Protein AF-A0A815K1Y7-F1 (afdb_monomer_lite)

Organism: NCBI:txid392030

Foldseek 3Di:
DDDDDDDPPDDDDDPPQDCLLPDAAEDEDLLLAQPDDAPAAFFQCPDPRQVAWDKYFYDDNQATAFACDFHEACGSNARWEWHWPDDADPDASDKDKTKIATDHDNRSRPDIDIKIWHHNPLGIIIRHHGDPDRRYDRHHYYPDPPPDDDDDDDDDDDDDDDDDADPLLPPFAEDEDLLLELPAFEAQAFQQVVFVVWWTKYAYDDNQAGAQACDQSAAGGSHFGWEWHWVDDADLDARDKDKGWTATHHDPDSRPDIDIWIWHHNPVGIIIGDHRDPDRRYYRHHYHPDPPSPPPPPPDPVVVVVVVVVVVVD

pLDDT: mean 81.35, std 20.97, range [27.36, 98.44]

Radius of gyration: 23.56 Å; chains: 1; bounding box: 56×56×77 Å

InterPro domains:
  IPR057774 UMOD/GP2/OIT3-like, D8C domain [PF23283] (57-140)
  IPR057774 UMOD/GP2/OIT3-like, D8C domain [PF23283] (202-286)

Secondary structure (DSSP, 8-state):
-----------PPP----GGGTS-EEE--GGGBTTPPP-S---STT-TTTTS-EEEEE-GGG-SB--SSPPPTT-TTSSEEEEE-SPPP-STT-EEEEEEEEEETTEEEEEEEEEEEEE-SSSEEEEE---SSTTEEE-BB-------------------------GGGTS-EEE--GGGBTTSBP-S--STGGGTT--EEEEE-STT-SB--SS---SSBTTSSEEEEE-SPPP-STT-EEEEEEEEEETTEEEEEEEEEEEEE-SSSEEEEE---SSTTEEE-BB-SPP-------SSHHHHHHHHHHHH--

Sequence (314 aa):
MPYDFLYLATTTTPEIYSSQCYNYKTVDEPSRHVNASYIGKQCDKTNSILSTPGWVRFVGSGGTQLPTYALNSNQCSTDAPGWYSGTMPNTPGLTQNGTVCFSWEGNSCKWSNSIQVTNCESYYVYHLSPPATCSLRYCTDTPIVATTTTTTTTTTETTTTTAIFSSQCYNYTTIDEESRNTNKPGGFECDEATFASGSRWVRFTGVGGTEIPTKAVGSNRCGTKATGWYSGAMPTVVDTTSSGSVCFDWESNSCRWKNDINVTNCDSYYVYQLRPSPGCSMRYCTTNAPTAKVSKGFTSISDYIKNLFEKLIS

Structure (mmCIF, N/CA/C/O backbone):
data_AF-A0A815K1Y7-F1
#
_entry.id   AF-A0A815K1Y7-F1
#
loop_
_atom_site.group_PDB
_atom_site.id
_atom_site.type_symbol
_atom_site.label_atom_id
_atom_site.label_alt_id
_atom_site.label_comp_id
_atom_site.label_asym_id
_atom_site.label_entity_id
_atom_site.label_seq_id
_atom_site.pdbx_PDB_ins_code
_atom_site.Cartn_x
_atom_site.Cartn_y
_atom_site.Cartn_z
_atom_site.occupancy
_atom_site.B_iso_or_equiv
_atom_site.auth_seq_id
_atom_site.auth_comp_id
_atom_site.auth_asym_id
_atom_site.auth_atom_id
_atom_site.pdbx_PDB_model_num
ATOM 1 N N . MET A 1 1 ? -29.278 -23.940 -45.802 1.00 42.06 1 MET A N 1
ATOM 2 C CA . MET A 1 1 ? -28.939 -22.523 -45.566 1.00 42.06 1 MET A CA 1
ATOM 3 C C . MET A 1 1 ? -29.044 -22.297 -44.067 1.00 42.06 1 MET A C 1
ATOM 5 O O . MET A 1 1 ? -30.136 -22.500 -43.550 1.00 42.06 1 MET A O 1
ATOM 9 N N . PRO A 1 2 ? -27.935 -22.063 -43.350 1.00 42.81 2 PRO A N 1
ATOM 10 C CA . PRO A 1 2 ? -27.979 -21.863 -41.908 1.00 42.81 2 PRO A CA 1
ATOM 11 C C . PRO A 1 2 ? -28.467 -20.446 -41.586 1.00 42.81 2 PRO A C 1
ATOM 13 O O . PRO A 1 2 ? -28.136 -19.493 -42.287 1.00 42.81 2 PRO A O 1
ATOM 16 N N . TYR A 1 3 ? -29.287 -20.344 -40.545 1.00 40.88 3 TYR A N 1
ATOM 17 C CA . TYR A 1 3 ? -29.769 -19.090 -39.985 1.00 40.88 3 TYR A CA 1
ATOM 18 C C . TYR A 1 3 ? -28.672 -18.483 -39.104 1.00 40.88 3 TYR A C 1
ATOM 20 O O . TYR A 1 3 ? -28.284 -19.085 -38.103 1.00 40.88 3 TYR A O 1
ATOM 28 N N . ASP A 1 4 ? -28.184 -17.304 -39.487 1.00 36.91 4 ASP A N 1
ATOM 29 C CA . ASP A 1 4 ? -27.326 -16.449 -38.667 1.00 36.91 4 ASP A CA 1
ATOM 30 C C . ASP A 1 4 ? -28.147 -15.876 -37.503 1.00 36.91 4 ASP A C 1
ATOM 32 O O . ASP A 1 4 ? -29.012 -15.018 -37.693 1.00 36.91 4 ASP A O 1
ATOM 36 N N . PHE A 1 5 ? -27.877 -16.344 -36.285 1.00 42.53 5 PHE A N 1
ATOM 37 C CA . PHE A 1 5 ? -28.283 -15.655 -35.064 1.00 42.53 5 PHE A CA 1
ATOM 38 C C . PHE A 1 5 ? -27.127 -14.758 -34.616 1.00 42.53 5 PHE A C 1
ATOM 40 O O . PHE A 1 5 ? -26.176 -15.202 -33.976 1.00 42.53 5 PHE A O 1
ATOM 47 N N . LEU A 1 6 ? -27.228 -13.475 -34.965 1.00 36.09 6 LEU A N 1
ATOM 48 C CA . LEU A 1 6 ? -26.413 -12.399 -34.405 1.00 36.09 6 LEU A CA 1
ATOM 49 C C . LEU A 1 6 ? -26.641 -12.327 -32.887 1.00 36.09 6 LEU A C 1
ATOM 51 O O . LEU A 1 6 ? -27.648 -11.795 -32.420 1.00 36.09 6 LEU A O 1
ATOM 55 N N . TYR A 1 7 ? -25.697 -12.858 -32.112 1.00 38.72 7 TYR A N 1
ATOM 56 C CA . TYR A 1 7 ? -25.610 -12.611 -30.675 1.00 38.72 7 TYR A CA 1
ATOM 57 C C . TYR A 1 7 ? -24.999 -11.218 -30.473 1.00 38.72 7 TYR A C 1
ATOM 59 O O . TYR A 1 7 ? -23.806 -11.007 -30.689 1.00 38.72 7 TYR A O 1
ATOM 67 N N . LEU A 1 8 ? -25.822 -10.244 -30.083 1.00 37.22 8 LEU A N 1
ATOM 68 C CA . LEU A 1 8 ? -25.342 -8.951 -29.599 1.00 37.22 8 LEU A CA 1
ATOM 69 C C . LEU A 1 8 ? -24.673 -9.173 -28.237 1.00 37.22 8 LEU A C 1
ATOM 71 O O . LEU A 1 8 ? -25.342 -9.302 -27.215 1.00 37.22 8 LEU A O 1
ATOM 75 N N . ALA A 1 9 ? -23.342 -9.248 -28.230 1.00 36.97 9 ALA A N 1
ATOM 76 C CA . ALA A 1 9 ? -22.552 -9.218 -27.009 1.00 36.97 9 ALA A CA 1
ATOM 77 C C . ALA A 1 9 ? -22.623 -7.806 -26.411 1.00 36.97 9 ALA A C 1
ATOM 79 O O . ALA A 1 9 ? -22.021 -6.864 -26.925 1.00 36.97 9 ALA A O 1
ATOM 80 N N . THR A 1 10 ? -23.376 -7.649 -25.325 1.00 38.66 10 THR A N 1
ATOM 81 C CA . THR A 1 10 ? -23.321 -6.448 -24.492 1.00 38.66 10 THR A CA 1
ATOM 82 C C . THR A 1 10 ? -21.957 -6.399 -23.810 1.00 38.66 10 THR A C 1
ATOM 84 O O . THR A 1 10 ? -21.678 -7.178 -22.901 1.00 38.66 10 THR A O 1
ATOM 87 N N . THR A 1 11 ? -21.091 -5.500 -24.268 1.00 33.56 11 THR A N 1
ATOM 88 C CA . THR A 1 11 ? -19.802 -5.200 -23.642 1.00 33.56 11 THR A CA 1
ATOM 89 C C . THR A 1 11 ? -20.036 -4.529 -22.289 1.00 33.56 11 THR A C 1
ATOM 91 O O . THR A 1 11 ? -20.304 -3.329 -22.230 1.00 33.56 11 THR A O 1
ATOM 94 N N . THR A 1 12 ? -19.950 -5.286 -21.197 1.00 39.41 12 THR A N 1
ATOM 95 C CA . THR A 1 12 ? -19.855 -4.723 -19.846 1.00 39.41 12 THR A CA 1
ATOM 96 C C . THR A 1 12 ? -18.471 -4.104 -19.669 1.00 39.41 12 THR A C 1
ATOM 98 O O . THR A 1 12 ? -17.448 -4.778 -19.779 1.00 39.41 12 THR A O 1
ATOM 101 N N . THR A 1 13 ? -18.456 -2.792 -19.458 1.00 35.12 13 THR A N 1
ATOM 102 C CA . THR A 1 13 ? -17.284 -1.967 -19.142 1.00 35.12 13 THR A CA 1
ATOM 103 C C . THR A 1 13 ? -16.559 -2.470 -17.883 1.00 35.12 13 THR A C 1
ATOM 105 O O . THR A 1 13 ? -17.237 -2.970 -16.987 1.00 35.12 13 THR A O 1
ATOM 108 N N . PRO A 1 14 ? -15.225 -2.306 -17.755 1.00 41.12 14 PRO A N 1
ATOM 109 C CA . PRO A 1 14 ? -14.521 -2.595 -16.506 1.00 41.12 14 PRO A CA 1
ATOM 110 C C . PRO A 1 14 ? -15.090 -1.695 -15.407 1.00 41.12 14 PRO A C 1
ATOM 112 O O . PRO A 1 14 ? -15.168 -0.481 -15.606 1.00 41.12 14 PRO A O 1
ATOM 115 N N . GLU A 1 15 ? -15.515 -2.264 -14.279 1.00 46.44 15 GLU A N 1
ATOM 116 C CA . GLU A 1 15 ? -15.984 -1.475 -13.140 1.00 46.44 15 GLU A CA 1
ATOM 117 C C . GLU A 1 15 ? -14.837 -0.587 -12.645 1.00 46.44 15 GLU A C 1
ATOM 119 O O . GLU A 1 15 ? -13.855 -1.043 -12.062 1.00 46.44 15 GLU A O 1
ATOM 124 N N . ILE A 1 16 ? -14.937 0.709 -12.934 1.00 53.03 16 ILE A N 1
ATOM 125 C CA . ILE A 1 16 ? -14.074 1.728 -12.350 1.00 53.03 16 ILE A CA 1
ATOM 126 C C . ILE A 1 16 ? -14.436 1.770 -10.865 1.00 53.03 16 ILE A C 1
ATOM 128 O O . ILE A 1 16 ? -15.516 2.244 -10.511 1.00 53.03 16 ILE A O 1
ATOM 132 N N . TYR A 1 17 ? -13.561 1.253 -9.995 1.00 61.03 17 TYR A N 1
ATOM 133 C CA . TYR A 1 17 ? -13.747 1.393 -8.554 1.00 61.03 17 TYR A CA 1
ATOM 134 C C . TYR A 1 17 ? -13.930 2.870 -8.189 1.00 61.03 17 TYR A C 1
ATOM 136 O O . TYR A 1 17 ? -13.373 3.772 -8.819 1.00 61.03 17 TYR A O 1
ATOM 144 N N . SER A 1 18 ? -14.720 3.115 -7.147 1.00 70.56 18 SER A N 1
ATOM 145 C CA . SER A 1 18 ? -15.029 4.459 -6.662 1.00 70.56 18 SER A CA 1
ATOM 146 C C . SER A 1 18 ? -13.761 5.323 -6.486 1.00 70.56 18 SER A C 1
ATOM 148 O O . SER A 1 18 ? -12.725 4.836 -6.025 1.00 70.56 18 SER A O 1
ATOM 150 N N . SER A 1 19 ? -13.818 6.610 -6.852 1.00 79.19 19 SER A N 1
ATOM 151 C CA . SER A 1 19 ? -12.634 7.492 -6.917 1.00 79.19 19 SER A CA 1
ATOM 152 C C . SER A 1 19 ? -11.836 7.590 -5.611 1.00 79.19 19 SER A C 1
ATOM 154 O O . SER A 1 19 ? -10.640 7.885 -5.637 1.00 79.19 19 SER A O 1
ATOM 156 N N . GLN A 1 20 ? -12.475 7.324 -4.471 1.00 83.44 20 GLN A N 1
ATOM 157 C CA . GLN A 1 20 ? -11.855 7.305 -3.150 1.00 83.44 20 GLN A CA 1
ATOM 158 C C . GLN A 1 20 ? -10.880 6.146 -2.934 1.00 83.44 20 GLN A C 1
ATOM 160 O O . GLN A 1 20 ? -10.055 6.233 -2.034 1.00 83.44 20 GLN A O 1
ATOM 165 N N . CYS A 1 21 ? -10.918 5.100 -3.764 1.00 84.12 21 CYS A N 1
ATOM 166 C CA . CYS A 1 21 ? -9.900 4.047 -3.771 1.0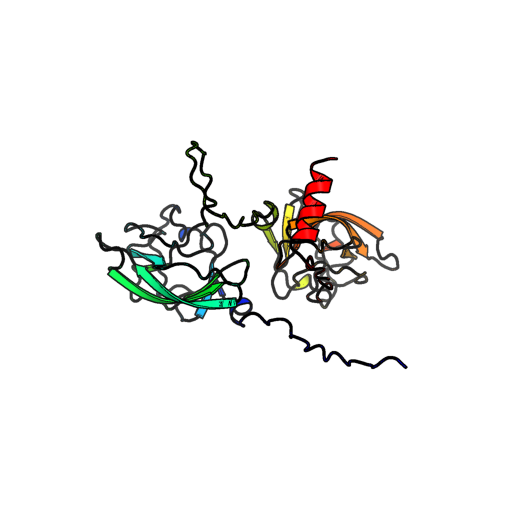0 84.12 21 CYS A CA 1
ATOM 167 C C . CYS A 1 21 ? -8.594 4.487 -4.447 1.00 84.12 21 CYS A C 1
ATOM 169 O O . CYS A 1 21 ? -7.612 3.757 -4.435 1.00 84.12 21 CYS A O 1
ATOM 171 N N . TYR A 1 22 ? -8.552 5.687 -5.025 1.00 82.62 22 TYR A N 1
ATOM 172 C CA . TYR A 1 22 ? -7.349 6.237 -5.655 1.00 82.62 22 TYR A CA 1
ATOM 173 C C . TYR A 1 22 ? -6.971 7.608 -5.089 1.00 82.62 22 TYR A C 1
ATOM 175 O O . TYR A 1 22 ? -5.802 7.978 -5.099 1.00 82.62 22 TYR A O 1
ATOM 183 N N . ASN A 1 23 ? -7.951 8.347 -4.562 1.00 83.88 23 ASN A N 1
ATOM 184 C CA . ASN A 1 23 ? -7.776 9.686 -4.015 1.00 83.88 23 ASN A CA 1
ATOM 185 C C . ASN A 1 23 ? -8.060 9.683 -2.508 1.00 83.88 23 ASN A C 1
ATOM 187 O O . ASN A 1 23 ? -9.171 9.986 -2.070 1.00 83.88 23 ASN A O 1
ATOM 191 N N . TYR A 1 24 ? -7.046 9.336 -1.717 1.00 92.56 24 TYR A N 1
ATOM 192 C CA . TYR A 1 24 ? -7.099 9.325 -0.255 1.00 92.56 24 TYR A CA 1
ATOM 193 C C . TYR A 1 24 ? -5.788 9.850 0.347 1.00 92.56 24 TYR A C 1
ATOM 195 O O . TYR A 1 24 ? -4.745 9.847 -0.307 1.00 92.56 24 TYR A O 1
ATOM 203 N N . LYS A 1 25 ? -5.822 10.280 1.613 1.00 92.69 25 LYS A N 1
ATOM 204 C CA . LYS A 1 25 ? -4.615 10.593 2.399 1.00 92.69 25 LYS A CA 1
ATOM 205 C C . LYS A 1 25 ? -4.172 9.369 3.204 1.00 92.69 25 LYS A C 1
ATOM 207 O O . LYS A 1 25 ? -5.004 8.599 3.677 1.00 92.69 25 LYS A O 1
ATOM 212 N N . THR A 1 26 ? -2.875 9.195 3.403 1.00 93.69 26 THR A N 1
ATOM 213 C CA . THR A 1 26 ? -2.330 8.057 4.160 1.00 93.69 26 THR A CA 1
ATOM 214 C C . THR A 1 26 ? -2.058 8.447 5.607 1.00 93.69 26 THR A C 1
ATOM 216 O O . THR A 1 26 ? -1.424 9.468 5.845 1.00 93.69 26 THR A O 1
ATOM 219 N N . VAL A 1 27 ? -2.494 7.628 6.565 1.00 94.12 27 VAL A N 1
ATOM 220 C CA . VAL A 1 27 ? -2.191 7.783 7.995 1.00 94.12 27 VAL A CA 1
ATOM 221 C C . VAL A 1 27 ? -1.311 6.613 8.438 1.00 94.12 27 VAL A C 1
ATOM 223 O O . VAL A 1 27 ? -1.784 5.481 8.514 1.00 94.12 27 VAL A O 1
ATOM 226 N N . ASP A 1 28 ? -0.042 6.898 8.728 1.00 93.00 28 ASP A N 1
ATOM 227 C CA . ASP A 1 28 ? 0.955 5.935 9.218 1.00 93.00 28 ASP A CA 1
ATOM 228 C C . ASP A 1 28 ? 1.484 6.400 10.578 1.00 93.00 28 ASP A C 1
ATOM 230 O O . ASP A 1 28 ? 2.487 7.106 10.689 1.00 93.00 28 ASP A O 1
ATOM 234 N N . GLU A 1 29 ? 0.731 6.093 11.631 1.00 91.12 29 GLU A N 1
ATOM 235 C CA . GLU A 1 29 ? 1.067 6.502 12.992 1.00 91.12 29 GLU A CA 1
ATOM 236 C C . GLU A 1 29 ? 1.067 5.280 13.920 1.00 91.12 29 GLU A C 1
ATOM 238 O O . GLU A 1 29 ? -0.003 4.846 14.357 1.00 91.12 29 GLU A O 1
ATOM 243 N N . PRO A 1 30 ? 2.249 4.749 14.290 1.00 87.69 30 PRO A N 1
ATOM 244 C CA . PRO A 1 30 ? 2.374 3.525 15.087 1.00 87.69 30 PRO A CA 1
ATOM 245 C C . PRO A 1 30 ? 1.594 3.544 16.406 1.00 87.69 30 PRO A C 1
ATOM 247 O O . PRO A 1 30 ? 1.061 2.531 16.848 1.00 87.69 30 PRO A O 1
ATOM 250 N N . SER A 1 31 ? 1.470 4.717 17.031 1.00 91.94 31 SER A N 1
ATOM 251 C CA . SER A 1 31 ? 0.789 4.878 18.318 1.00 91.94 31 SER A CA 1
ATOM 252 C C . SER A 1 31 ? -0.733 4.725 18.263 1.00 91.94 31 SER A C 1
ATOM 254 O O . SER A 1 31 ? -1.369 4.788 19.316 1.00 91.94 31 SER A O 1
ATOM 256 N N . ARG A 1 32 ? -1.328 4.575 17.069 1.00 95.00 32 ARG A N 1
ATOM 257 C CA . ARG A 1 32 ? -2.767 4.316 16.886 1.00 95.00 32 ARG A CA 1
ATOM 258 C C . ARG A 1 32 ? -3.152 2.862 17.121 1.00 95.00 32 ARG A C 1
ATOM 260 O O . ARG A 1 32 ? -4.336 2.600 17.316 1.00 95.00 32 ARG A O 1
ATOM 267 N N . HIS A 1 33 ? -2.179 1.951 17.107 1.00 95.06 33 HIS A N 1
ATOM 268 C CA . HIS A 1 33 ? -2.452 0.533 17.279 1.00 95.06 33 HIS A CA 1
ATOM 269 C C . HIS A 1 33 ? -3.068 0.268 18.658 1.00 95.06 33 HIS A C 1
ATOM 271 O O . HIS A 1 33 ? -2.589 0.800 19.664 1.00 95.06 33 HIS A O 1
ATOM 277 N N . VAL A 1 34 ? -4.084 -0.593 18.736 1.00 93.81 34 VAL A N 1
ATOM 278 C CA . VAL A 1 34 ? -4.745 -0.977 20.005 1.00 93.81 34 VAL A CA 1
ATOM 279 C C . VAL A 1 34 ? -3.776 -1.540 21.054 1.00 93.81 34 VAL A C 1
ATOM 281 O O . VAL A 1 34 ? -3.987 -1.359 22.252 1.00 93.81 34 VAL A O 1
ATOM 284 N N . ASN A 1 35 ? -2.690 -2.160 20.585 1.00 88.75 35 ASN A N 1
ATOM 285 C CA . ASN A 1 35 ? -1.599 -2.716 21.397 1.00 88.75 35 ASN A CA 1
ATOM 286 C C . ASN A 1 35 ? -0.327 -1.843 21.416 1.00 88.75 35 ASN A C 1
ATOM 288 O O . ASN A 1 35 ? 0.721 -2.306 21.864 1.00 88.75 35 ASN A O 1
ATOM 292 N N . ALA A 1 36 ? -0.371 -0.611 20.900 1.00 87.06 36 ALA A N 1
ATOM 293 C CA . ALA A 1 36 ? 0.786 0.279 20.950 1.00 87.06 36 ALA A CA 1
ATOM 294 C C . ALA A 1 36 ? 1.101 0.703 22.389 1.00 87.06 36 ALA A C 1
ATOM 296 O O . ALA A 1 36 ? 0.206 0.979 23.191 1.00 87.06 36 ALA A O 1
ATOM 297 N N . SER A 1 37 ? 2.393 0.838 22.692 1.00 86.69 37 SER A N 1
ATOM 298 C CA . SER A 1 37 ? 2.834 1.476 23.930 1.00 86.69 37 SER A CA 1
ATOM 299 C C . SER A 1 37 ? 2.364 2.931 23.985 1.00 86.69 37 SER A C 1
ATOM 301 O O . SER A 1 37 ? 2.331 3.632 22.972 1.00 86.69 37 SER A O 1
ATOM 303 N N . TYR A 1 38 ? 2.018 3.396 25.184 1.00 89.62 38 TYR A N 1
ATOM 304 C CA . TYR A 1 38 ? 1.645 4.787 25.406 1.00 89.62 38 TYR A CA 1
ATOM 305 C C . TYR A 1 38 ? 2.856 5.702 25.205 1.00 89.62 38 TYR A C 1
ATOM 307 O O . TYR A 1 38 ? 3.868 5.553 25.887 1.00 89.62 38 TYR A O 1
ATOM 315 N N . ILE A 1 39 ? 2.736 6.670 24.296 1.00 90.25 39 ILE A N 1
ATOM 316 C CA . ILE A 1 39 ? 3.812 7.628 23.980 1.00 90.25 39 ILE A CA 1
ATOM 317 C C . ILE A 1 39 ? 3.469 9.069 24.382 1.00 90.25 39 ILE A C 1
ATOM 319 O O . ILE A 1 39 ? 4.067 10.022 23.888 1.00 90.25 39 ILE A O 1
ATOM 323 N N . GLY A 1 40 ? 2.477 9.244 25.255 1.00 90.31 40 GLY A N 1
ATOM 324 C CA . GLY A 1 40 ? 1.881 10.547 25.541 1.00 90.31 40 GLY A CA 1
ATOM 325 C C . GLY A 1 40 ? 0.612 10.793 24.729 1.00 90.31 40 GLY A C 1
ATOM 326 O O . GLY A 1 40 ? 0.439 10.251 23.638 1.00 90.31 40 GLY A O 1
ATOM 327 N N . LYS A 1 41 ? -0.283 11.619 25.278 1.00 92.38 41 LYS A N 1
ATOM 328 C CA . LYS A 1 41 ? -1.613 11.883 24.723 1.00 92.38 41 LYS A CA 1
ATOM 329 C C . LYS A 1 41 ? -1.537 12.476 23.312 1.00 92.38 41 LYS A C 1
ATOM 331 O O . LYS A 1 41 ? -1.026 13.574 23.112 1.00 92.38 41 LYS A O 1
ATOM 336 N N . GLN A 1 42 ? -2.105 11.748 22.360 1.00 94.38 42 GLN A N 1
ATOM 337 C CA . GLN A 1 42 ? -2.299 12.112 20.963 1.00 94.38 42 GLN A CA 1
ATOM 338 C C . GLN A 1 42 ? -3.772 12.429 20.700 1.00 94.38 42 GLN A C 1
ATOM 340 O O . GLN A 1 42 ? -4.668 11.949 21.405 1.00 94.38 42 GLN A O 1
ATOM 345 N N . CYS A 1 43 ? -4.034 13.222 19.660 1.00 89.88 43 CYS A N 1
ATOM 346 C CA . CYS A 1 43 ? -5.395 13.598 19.300 1.00 89.88 43 CYS A CA 1
ATOM 347 C C . CYS A 1 43 ? -5.592 13.792 17.797 1.00 89.88 43 CYS A C 1
ATOM 349 O O . CYS A 1 43 ? -4.682 14.243 17.101 1.00 89.88 43 CYS A O 1
ATOM 351 N N . ASP A 1 44 ? -6.811 13.517 17.326 1.00 95.81 44 ASP A N 1
ATOM 352 C CA . ASP A 1 44 ? -7.154 13.656 15.903 1.00 95.81 44 ASP A CA 1
ATOM 353 C C . ASP A 1 44 ? -7.795 14.988 15.542 1.00 95.81 44 ASP A C 1
ATOM 355 O O . ASP A 1 44 ? -7.768 15.389 14.382 1.00 95.81 44 ASP A O 1
ATOM 359 N N . LYS A 1 45 ? -8.302 15.725 16.534 1.00 92.62 45 LYS A N 1
ATOM 360 C CA . LYS A 1 45 ? -8.906 17.043 16.313 1.00 92.62 45 LYS A CA 1
ATOM 361 C C . LYS A 1 45 ? -7.920 18.049 15.708 1.00 92.62 45 LYS A C 1
ATOM 363 O O . LYS A 1 45 ? -8.318 18.858 14.877 1.00 92.62 45 LYS A O 1
ATOM 368 N N . THR A 1 46 ? -6.648 18.001 16.109 1.00 90.00 46 THR A N 1
ATOM 369 C CA . THR A 1 46 ? -5.583 18.885 15.593 1.00 90.00 46 THR A CA 1
ATOM 370 C C . THR A 1 46 ? -4.536 18.131 14.774 1.00 90.00 46 THR A C 1
ATOM 372 O O . THR A 1 46 ? -3.449 18.651 14.535 1.00 90.00 46 THR A O 1
ATOM 375 N N . ASN A 1 47 ? -4.827 16.895 14.366 1.00 93.88 47 ASN A N 1
ATOM 376 C CA . ASN A 1 47 ? -3.916 16.094 13.557 1.00 93.88 47 ASN A CA 1
ATOM 377 C C . ASN A 1 47 ? -3.791 16.678 12.140 1.00 93.88 47 ASN A C 1
ATOM 379 O O . ASN A 1 47 ? -4.780 17.121 11.558 1.00 93.88 47 ASN A O 1
ATOM 383 N N . SER A 1 48 ? -2.593 16.656 11.556 1.00 88.31 48 SER A N 1
ATOM 384 C CA . SER A 1 48 ? -2.322 17.263 10.243 1.00 88.31 48 SER A CA 1
ATOM 385 C C . SER A 1 48 ? -3.130 16.650 9.090 1.00 88.31 48 SER A C 1
ATOM 387 O O . SER A 1 48 ? -3.351 17.314 8.079 1.00 88.31 48 SER A O 1
ATOM 389 N N . ILE A 1 49 ? -3.601 15.410 9.241 1.00 90.38 49 ILE A N 1
ATOM 390 C CA . ILE A 1 49 ? -4.355 14.669 8.224 1.00 90.38 49 ILE A CA 1
ATOM 391 C C . ILE A 1 49 ? -5.844 14.606 8.579 1.00 90.38 49 ILE A C 1
ATOM 393 O O . ILE A 1 49 ? -6.683 14.828 7.706 1.00 90.38 49 ILE A O 1
ATOM 397 N N . LEU A 1 50 ? -6.163 14.348 9.853 1.00 95.38 50 LEU A N 1
ATOM 398 C CA . LEU A 1 50 ? -7.523 14.068 10.340 1.00 95.38 50 LEU A CA 1
ATOM 399 C C . LEU A 1 50 ? -8.276 15.292 10.891 1.00 95.38 50 LEU A C 1
ATOM 401 O O . LEU A 1 50 ? -9.447 15.177 11.251 1.00 95.38 50 LEU A O 1
ATOM 405 N N . SER A 1 51 ? -7.648 16.472 10.924 1.00 91.12 51 SER A N 1
ATOM 406 C CA . SER A 1 51 ? -8.296 17.730 11.347 1.00 91.12 51 SER A CA 1
ATOM 407 C C . SER A 1 51 ? -9.332 18.272 10.351 1.00 91.12 51 SER A C 1
ATOM 409 O O . SER A 1 51 ? -10.045 19.224 10.664 1.00 91.12 51 SER A O 1
ATOM 411 N N . THR A 1 52 ? -9.446 17.673 9.162 1.00 91.88 52 THR A N 1
ATOM 412 C CA . THR A 1 52 ? -10.431 18.035 8.130 1.00 91.88 52 THR A CA 1
ATOM 413 C C . THR A 1 52 ? -11.139 16.786 7.609 1.00 91.88 52 THR A C 1
ATOM 415 O O . THR A 1 52 ? -10.496 15.738 7.528 1.00 91.88 52 THR A O 1
ATOM 418 N N . PRO A 1 53 ? -12.435 16.867 7.247 1.00 95.62 53 PRO A N 1
ATOM 419 C CA . PRO A 1 53 ? -13.128 15.734 6.657 1.00 95.62 53 PRO A CA 1
ATOM 420 C C . PRO A 1 53 ? -12.469 15.250 5.363 1.00 95.62 53 PRO A C 1
ATOM 422 O O . PRO A 1 53 ? -12.075 16.066 4.527 1.00 95.62 53 PRO A O 1
ATOM 425 N N . GLY A 1 54 ? -12.373 13.935 5.176 1.00 93.75 54 GLY A N 1
ATOM 426 C CA . GLY A 1 54 ? -11.873 13.375 3.923 1.00 93.75 54 GLY A CA 1
ATOM 427 C C . GLY A 1 54 ? -11.591 11.879 3.961 1.00 93.75 54 GLY A C 1
ATOM 428 O O . GLY A 1 54 ? -11.634 11.242 5.013 1.00 93.75 54 GLY A O 1
ATOM 429 N N . TRP A 1 55 ? -11.288 11.332 2.782 1.00 97.38 55 TRP A N 1
ATOM 430 C CA . TRP A 1 55 ? -10.906 9.934 2.600 1.00 97.38 55 TRP A CA 1
ATOM 431 C C . TRP A 1 55 ? -9.478 9.681 3.072 1.00 97.38 55 TRP A C 1
ATOM 433 O O . TRP A 1 55 ? -8.533 10.327 2.605 1.00 97.38 55 TRP A O 1
ATOM 443 N N . VAL A 1 56 ? -9.320 8.712 3.970 1.00 97.50 56 VAL A N 1
ATOM 444 C CA . VAL A 1 56 ? -8.026 8.284 4.495 1.00 97.50 56 VAL A CA 1
ATOM 445 C C . VAL A 1 56 ? -7.847 6.775 4.433 1.00 97.50 56 VAL A C 1
ATOM 447 O O . VAL A 1 56 ? -8.816 6.018 4.505 1.00 97.50 56 VAL A O 1
ATOM 450 N N . ARG A 1 57 ? -6.591 6.339 4.360 1.00 96.62 57 ARG A N 1
ATOM 451 C CA . ARG A 1 57 ? -6.176 4.942 4.498 1.00 96.62 57 ARG A CA 1
ATOM 452 C C . ARG A 1 57 ? -5.187 4.817 5.651 1.00 96.62 57 ARG A C 1
ATOM 454 O O . ARG A 1 57 ? -4.168 5.506 5.659 1.00 96.62 57 ARG A O 1
ATOM 461 N N . PHE A 1 58 ? -5.461 3.909 6.580 1.00 96.12 58 PHE A N 1
ATOM 462 C CA . PHE A 1 58 ? -4.513 3.542 7.630 1.00 96.12 58 PHE A CA 1
ATOM 463 C C . PHE A 1 58 ? -3.514 2.506 7.110 1.00 96.12 58 PHE A C 1
ATOM 465 O O . PHE A 1 58 ? -3.899 1.560 6.412 1.00 96.12 58 PHE A O 1
ATOM 472 N N . VAL A 1 59 ? -2.233 2.696 7.415 1.00 88.56 59 VAL A N 1
ATOM 473 C CA . VAL A 1 59 ? -1.143 1.810 6.985 1.00 88.56 59 VAL A CA 1
ATOM 474 C C . VAL A 1 59 ? -0.093 1.651 8.090 1.00 88.56 59 VAL A C 1
ATOM 476 O O . VAL A 1 59 ? -0.131 2.341 9.106 1.00 88.56 59 VAL A O 1
ATOM 479 N N . GLY A 1 60 ? 0.865 0.752 7.858 1.00 83.44 60 GLY A N 1
ATOM 480 C CA . GLY A 1 60 ? 2.048 0.607 8.701 1.00 83.44 60 GLY A CA 1
ATOM 481 C C . GLY A 1 60 ? 1.789 -0.121 10.019 1.00 83.44 60 GLY A C 1
ATOM 482 O O . GLY A 1 60 ? 0.789 -0.822 10.193 1.00 83.44 60 GLY A O 1
ATOM 483 N N . SER A 1 61 ? 2.726 0.023 10.959 1.00 83.81 61 SER A N 1
ATOM 484 C CA . SER A 1 61 ? 2.686 -0.659 12.263 1.00 83.81 61 SER A CA 1
ATOM 485 C C . SER A 1 61 ? 1.621 -0.104 13.211 1.00 83.81 61 SER A C 1
ATOM 487 O O . SER A 1 61 ? 1.343 -0.711 14.243 1.00 83.81 61 SER A O 1
ATOM 489 N N . GLY A 1 62 ? 0.990 1.017 12.847 1.00 87.12 62 GLY A N 1
ATOM 490 C CA . GLY A 1 62 ? -0.176 1.550 13.544 1.00 87.12 62 GLY A CA 1
ATOM 491 C C . GLY A 1 62 ? -1.414 0.670 13.404 1.00 87.12 62 GLY A C 1
ATOM 492 O O . GLY A 1 62 ? -2.333 0.810 14.199 1.00 87.12 62 GLY A O 1
ATOM 493 N N . GLY A 1 63 ? -1.443 -0.261 12.451 1.00 88.69 63 GLY A N 1
ATOM 494 C CA . GLY A 1 63 ? -2.637 -1.024 12.093 1.00 88.69 63 GLY A CA 1
ATOM 495 C C . GLY A 1 63 ? -3.297 -0.454 10.841 1.00 88.69 63 GLY A C 1
ATOM 496 O O . GLY A 1 63 ? -3.033 0.674 10.427 1.00 88.69 63 GLY A O 1
ATOM 497 N N . THR A 1 64 ? -4.140 -1.258 10.200 1.00 92.31 64 THR A N 1
ATOM 498 C CA . THR A 1 64 ? -4.649 -0.970 8.847 1.00 92.31 64 THR A CA 1
ATOM 499 C C . THR A 1 64 ? -6.161 -0.790 8.794 1.00 92.31 64 THR A C 1
ATOM 501 O O . THR A 1 64 ? -6.701 -0.387 7.761 1.00 92.31 64 THR A O 1
ATOM 504 N N . GLN A 1 65 ? -6.864 -1.070 9.891 1.00 94.94 65 GLN A N 1
ATOM 505 C CA . GLN A 1 65 ? -8.320 -0.989 9.962 1.00 94.94 65 GLN A CA 1
ATOM 506 C C . GLN A 1 65 ? -8.765 -0.418 11.301 1.00 94.94 65 GLN A C 1
ATOM 508 O O . GLN A 1 65 ? -8.071 -0.579 12.299 1.00 94.94 65 GLN A O 1
ATOM 513 N N . LEU A 1 66 ? -9.930 0.229 11.334 1.00 96.75 66 LEU A N 1
ATOM 514 C CA . LEU A 1 66 ? -10.574 0.538 12.608 1.00 96.75 66 LEU A CA 1
ATOM 515 C C . LEU A 1 66 ? -11.004 -0.789 13.266 1.00 96.75 66 LEU A C 1
ATOM 517 O O . LEU A 1 66 ? -11.594 -1.620 12.571 1.00 96.75 66 LEU A O 1
ATOM 521 N N . PRO A 1 67 ? -10.760 -1.007 14.570 1.00 94.69 67 PRO A N 1
ATOM 522 C CA . PRO A 1 67 ? -11.248 -2.203 15.250 1.00 94.69 67 PRO A CA 1
ATOM 523 C C . PRO A 1 67 ? -12.778 -2.232 15.228 1.00 94.69 67 PRO A C 1
ATOM 525 O O . PRO A 1 67 ? -13.419 -1.201 15.424 1.00 94.69 67 PRO A O 1
ATOM 528 N N . THR A 1 68 ? -13.369 -3.407 15.014 1.00 93.00 68 THR A N 1
ATOM 529 C CA . THR A 1 68 ? -14.833 -3.602 14.982 1.00 93.00 68 THR A CA 1
ATOM 530 C C . THR A 1 68 ? -15.398 -4.062 16.327 1.00 93.00 68 THR A C 1
ATOM 532 O O . THR A 1 68 ? -16.447 -4.699 16.395 1.00 93.00 68 THR A O 1
ATOM 535 N N . TYR A 1 69 ? -14.667 -3.788 17.406 1.00 86.88 69 TYR A N 1
ATOM 536 C CA . TYR A 1 69 ? -15.009 -4.156 18.772 1.00 86.88 69 TYR A CA 1
ATOM 537 C C . TYR A 1 69 ? -14.717 -2.991 19.716 1.00 86.88 69 TYR A C 1
ATOM 539 O O . TYR A 1 69 ? -13.836 -2.167 19.464 1.00 86.88 69 TYR A O 1
ATOM 547 N N . ALA A 1 70 ? -15.466 -2.928 20.814 1.00 89.56 70 ALA A N 1
ATOM 548 C CA . ALA A 1 70 ? -15.321 -1.867 21.794 1.00 89.56 70 ALA A CA 1
ATOM 549 C C . ALA A 1 70 ? -13.969 -1.935 22.512 1.00 89.56 70 ALA A C 1
ATOM 551 O O . ALA A 1 70 ? -13.548 -2.990 22.985 1.00 89.56 70 ALA A O 1
ATOM 552 N N . LEU A 1 71 ? -13.327 -0.776 22.631 1.00 93.00 71 LEU A N 1
ATOM 553 C CA . LEU A 1 71 ? -12.064 -0.604 23.343 1.00 93.00 71 LEU A CA 1
ATOM 554 C C . LEU A 1 71 ? -12.291 -0.095 24.767 1.00 93.00 71 LEU A C 1
ATOM 556 O O . LEU A 1 71 ? -13.309 0.540 25.053 1.00 93.00 71 LEU A O 1
ATOM 560 N N . ASN A 1 72 ? -11.325 -0.341 25.648 1.00 88.50 72 ASN A N 1
ATOM 561 C CA . ASN A 1 72 ? -11.288 0.264 26.978 1.00 88.50 72 ASN A CA 1
ATOM 562 C C . ASN A 1 72 ? -10.696 1.674 26.893 1.00 88.50 72 ASN A C 1
ATOM 564 O O . ASN A 1 72 ? -9.962 1.984 25.962 1.00 88.50 72 ASN A O 1
ATOM 568 N N . SER A 1 73 ? -10.974 2.534 27.874 1.00 92.12 73 SER A N 1
ATOM 569 C CA . SER A 1 73 ? -10.350 3.863 27.947 1.00 92.12 73 SER A CA 1
ATOM 570 C C . SER A 1 73 ? -8.818 3.778 28.011 1.00 92.12 73 SER A C 1
ATOM 572 O O . SER A 1 73 ? -8.265 2.795 28.505 1.00 92.12 73 SER A O 1
ATOM 574 N N . ASN A 1 74 ? -8.139 4.841 27.574 1.00 91.56 74 ASN A N 1
ATOM 575 C CA . ASN A 1 74 ? -6.678 4.993 27.621 1.00 91.56 74 ASN A CA 1
ATOM 576 C C . ASN A 1 74 ? -5.871 4.094 26.656 1.00 91.56 74 ASN A C 1
ATOM 578 O O . ASN A 1 74 ? -4.717 3.769 26.933 1.00 91.56 74 ASN A O 1
ATOM 582 N N . GLN A 1 75 ? -6.447 3.699 25.515 1.00 93.12 75 GLN A N 1
ATOM 583 C CA . GLN A 1 75 ? -5.738 2.971 24.448 1.00 93.12 75 GLN A CA 1
ATOM 584 C C . GLN A 1 75 ? -5.345 3.889 23.282 1.00 93.12 75 GLN A C 1
ATOM 586 O O . GLN A 1 75 ? -5.824 5.016 23.169 1.00 93.12 75 GLN A O 1
ATOM 591 N N . CYS A 1 76 ? -4.450 3.412 22.406 1.00 95.31 76 CYS A N 1
ATOM 592 C CA . CYS A 1 76 ? -4.023 4.126 21.191 1.00 95.31 76 CYS A CA 1
ATOM 593 C C . CYS A 1 76 ? -3.476 5.530 21.483 1.00 95.31 76 CYS A C 1
ATOM 595 O O . CYS A 1 76 ? -3.708 6.484 20.736 1.00 95.31 76 CYS A O 1
ATOM 597 N N . SER A 1 77 ? -2.786 5.673 22.619 1.00 95.38 77 SER A N 1
ATOM 598 C CA . SER A 1 77 ? -2.271 6.948 23.125 1.00 95.38 77 SER A CA 1
ATOM 599 C C . SER A 1 77 ? -3.325 8.064 23.197 1.00 95.38 77 SER A C 1
ATOM 601 O O . SER A 1 77 ? -3.021 9.215 22.905 1.00 95.38 77 SER A O 1
ATOM 603 N N . THR A 1 78 ? -4.566 7.752 23.570 1.00 96.25 78 THR A N 1
ATOM 604 C CA . THR A 1 78 ? -5.628 8.743 23.793 1.00 96.25 78 THR A CA 1
ATOM 605 C C . THR A 1 78 ? -6.480 8.371 25.000 1.00 96.25 78 THR A C 1
ATOM 607 O O . THR A 1 78 ? -6.462 7.222 25.423 1.00 96.25 78 THR A O 1
ATOM 610 N N . ASP A 1 79 ? -7.252 9.320 25.523 1.00 96.12 79 ASP A N 1
ATOM 611 C CA . ASP A 1 79 ? -8.163 9.091 26.649 1.00 96.12 79 ASP A CA 1
ATOM 612 C C . ASP A 1 79 ? -9.349 8.208 26.211 1.00 96.12 79 ASP A C 1
ATOM 614 O O . ASP A 1 79 ? -9.655 7.186 26.831 1.00 96.12 79 ASP A O 1
ATOM 618 N N . ALA A 1 80 ? -9.994 8.586 25.104 1.00 97.25 80 ALA A N 1
ATOM 619 C CA . ALA A 1 80 ? -11.206 7.968 24.584 1.00 97.25 80 ALA A CA 1
ATOM 620 C C . ALA A 1 80 ? -10.964 7.374 23.180 1.00 97.25 80 ALA A C 1
ATOM 622 O O . ALA A 1 80 ? -11.091 8.074 22.167 1.00 97.25 80 ALA A O 1
ATOM 623 N N . PRO A 1 81 ? -10.581 6.088 23.101 1.00 97.62 81 PRO A N 1
ATOM 624 C CA . PRO A 1 81 ? -10.265 5.424 21.844 1.00 97.62 81 PRO A CA 1
ATOM 625 C C . PRO A 1 81 ? -11.509 5.146 20.996 1.00 97.62 81 PRO A C 1
ATOM 627 O O . PRO A 1 81 ? -12.550 4.723 21.503 1.00 97.62 81 PRO A O 1
ATOM 630 N N . GLY A 1 82 ? -11.378 5.389 19.693 1.00 97.81 82 GLY A N 1
ATOM 631 C CA . GLY A 1 82 ? -12.423 5.225 18.690 1.00 97.81 82 GLY A CA 1
ATOM 632 C C . GLY A 1 82 ? -12.352 3.883 17.970 1.00 97.81 82 GLY A C 1
ATOM 633 O O . GLY A 1 82 ? -11.287 3.510 17.485 1.00 97.81 82 GLY A O 1
ATOM 634 N N . TRP A 1 83 ? -13.487 3.202 17.839 1.00 97.81 83 TRP A N 1
ATOM 635 C CA . TRP A 1 83 ? -13.651 1.918 17.152 1.00 97.81 83 TRP A CA 1
ATOM 636 C C . TRP A 1 83 ? -14.876 1.955 16.225 1.00 97.81 83 TRP A C 1
ATOM 638 O O . TRP A 1 83 ? -15.803 2.738 16.441 1.00 97.81 83 TRP A O 1
ATOM 648 N N . TYR A 1 84 ? -14.889 1.148 15.166 1.00 97.31 84 TYR A N 1
ATOM 649 C CA . TYR A 1 84 ? -15.993 1.098 14.209 1.00 97.31 84 TYR A CA 1
ATOM 650 C C . TYR A 1 84 ? -17.136 0.217 14.726 1.00 97.31 84 TYR A C 1
ATOM 652 O O . TYR A 1 84 ? -16.994 -0.996 14.864 1.00 97.31 84 TYR A O 1
ATOM 660 N N . SER A 1 85 ? -18.289 0.830 14.985 1.00 91.50 85 SER A N 1
ATOM 661 C CA . SER A 1 85 ? -19.500 0.154 15.447 1.00 91.50 85 SER A CA 1
ATOM 662 C C . SER A 1 85 ? -20.303 -0.367 14.261 1.00 91.50 85 SER A C 1
ATOM 664 O O . SER A 1 85 ? -21.250 0.263 13.786 1.00 91.50 85 SER A O 1
ATOM 666 N N . GLY A 1 86 ? -19.869 -1.509 13.738 1.00 83.56 86 GLY A N 1
ATOM 667 C CA . GLY A 1 86 ? -20.523 -2.172 12.623 1.00 83.56 86 GLY A CA 1
ATOM 668 C C . GLY A 1 86 ? -19.651 -3.240 11.981 1.00 83.56 86 GLY A C 1
ATOM 669 O O . GLY A 1 86 ? -18.534 -3.523 12.412 1.00 83.56 86 GLY A O 1
ATOM 670 N N . THR A 1 87 ? -20.179 -3.826 10.916 1.00 82.62 87 THR A N 1
ATOM 671 C CA . THR A 1 87 ? -19.463 -4.776 10.064 1.00 82.62 87 THR A CA 1
ATOM 672 C C . THR A 1 87 ? -18.836 -4.039 8.890 1.00 82.62 87 THR A C 1
ATOM 674 O O . THR A 1 87 ? -19.514 -3.243 8.239 1.00 82.62 87 THR A O 1
ATOM 677 N N . MET A 1 88 ? -17.561 -4.304 8.603 1.00 84.38 88 MET A N 1
ATOM 678 C CA . MET A 1 88 ? -16.893 -3.736 7.430 1.00 84.38 88 MET A CA 1
ATOM 679 C C . MET A 1 88 ? -17.562 -4.216 6.126 1.00 84.38 88 MET A C 1
ATOM 681 O O . MET A 1 88 ? -18.018 -5.363 6.074 1.00 84.38 88 MET A O 1
ATOM 685 N N . PRO A 1 89 ? -17.608 -3.387 5.065 1.00 86.81 89 PRO A N 1
ATOM 686 C CA . PRO A 1 89 ? -18.171 -3.796 3.784 1.00 86.81 89 PRO A CA 1
ATOM 687 C C . PRO A 1 89 ? -17.332 -4.922 3.175 1.00 86.81 89 PRO A C 1
ATOM 689 O O . PRO A 1 89 ? -16.133 -4.787 2.976 1.00 86.81 89 PRO A O 1
ATOM 692 N N . ASN A 1 90 ? -17.952 -6.045 2.835 1.00 75.88 90 ASN A N 1
ATOM 693 C CA . ASN A 1 90 ? -17.251 -7.216 2.294 1.00 75.88 90 ASN A CA 1
ATOM 694 C C . ASN A 1 90 ? -17.192 -7.250 0.756 1.00 75.88 90 ASN A C 1
ATOM 696 O O . ASN A 1 90 ? -16.489 -8.080 0.192 1.00 75.88 90 ASN A O 1
ATOM 700 N N . THR A 1 91 ? -17.920 -6.358 0.084 1.00 76.44 91 THR A N 1
ATOM 701 C CA . THR A 1 91 ? -17.990 -6.285 -1.379 1.00 76.44 91 THR A CA 1
ATOM 702 C C . THR A 1 91 ? -17.035 -5.201 -1.887 1.00 76.44 91 THR A C 1
ATOM 704 O O . THR A 1 91 ? -17.198 -4.046 -1.489 1.00 76.44 91 THR A O 1
ATOM 707 N N . PRO A 1 92 ? -16.049 -5.517 -2.747 1.00 78.12 92 PRO A N 1
ATOM 708 C CA . PRO A 1 92 ? -15.185 -4.512 -3.363 1.00 78.12 92 PRO A CA 1
ATOM 709 C C . PRO A 1 92 ? -15.985 -3.407 -4.065 1.00 78.12 92 PRO A C 1
ATOM 711 O O . PRO A 1 92 ? -17.026 -3.655 -4.664 1.00 78.12 92 PRO A O 1
ATOM 714 N N . GLY A 1 93 ? -15.525 -2.165 -3.949 1.00 73.44 93 GLY A N 1
ATOM 715 C CA . GLY A 1 93 ? -16.209 -0.974 -4.454 1.00 73.44 93 GLY A CA 1
ATOM 716 C C . GLY A 1 93 ? -17.404 -0.509 -3.616 1.00 73.44 93 GLY A C 1
ATOM 717 O O . GLY A 1 93 ? -17.849 0.625 -3.795 1.00 73.44 93 GLY A O 1
ATOM 718 N N . LEU A 1 94 ? -17.905 -1.320 -2.675 1.00 83.19 94 LEU A N 1
ATOM 719 C CA . LEU A 1 94 ? -19.033 -0.933 -1.833 1.00 83.19 94 LEU A CA 1
ATOM 720 C C . LEU A 1 94 ? -18.606 0.121 -0.813 1.00 83.19 94 LEU A C 1
ATOM 722 O O . LEU A 1 94 ? -17.743 -0.122 0.034 1.00 83.19 94 LEU A O 1
ATOM 726 N N . THR A 1 95 ? -19.279 1.268 -0.861 1.00 89.56 95 THR A N 1
ATOM 727 C CA . THR A 1 95 ? -19.236 2.288 0.185 1.00 89.56 95 THR A CA 1
ATOM 728 C C . THR A 1 95 ? -20.411 2.114 1.132 1.00 89.56 95 THR A C 1
ATOM 730 O O . THR A 1 95 ? -21.569 2.141 0.719 1.00 89.56 95 THR A O 1
ATOM 733 N N . GLN A 1 96 ? -20.113 1.986 2.419 1.00 89.69 96 GLN A N 1
ATOM 734 C CA . GLN A 1 96 ? -21.091 1.805 3.478 1.00 89.69 96 GLN A CA 1
ATOM 735 C C . GLN A 1 96 ? -20.998 2.947 4.492 1.00 89.69 96 GLN A C 1
ATOM 737 O O . GLN A 1 96 ? -19.913 3.319 4.940 1.00 89.69 96 GLN A O 1
ATOM 742 N N . ASN A 1 97 ? -22.152 3.488 4.882 1.00 93.06 97 ASN A N 1
ATOM 743 C CA . ASN A 1 97 ? -22.241 4.413 6.008 1.00 93.06 97 ASN A CA 1
ATOM 744 C C . ASN A 1 97 ? -22.086 3.637 7.320 1.00 93.06 97 ASN A C 1
ATOM 746 O O . ASN A 1 97 ? -22.623 2.540 7.469 1.00 93.06 97 ASN A O 1
ATOM 750 N N . GLY A 1 98 ? -21.400 4.219 8.295 1.00 92.62 98 GLY A N 1
ATOM 751 C CA . GLY A 1 98 ? -21.318 3.637 9.627 1.00 92.62 98 GLY A CA 1
ATOM 752 C C . GLY A 1 98 ? -20.922 4.653 10.679 1.00 92.62 98 GLY A C 1
ATOM 753 O O . GLY A 1 98 ? -20.939 5.864 10.447 1.00 92.62 98 GLY A O 1
ATOM 754 N N . THR A 1 99 ? -20.579 4.156 11.859 1.00 95.50 99 THR A N 1
ATOM 755 C CA . THR A 1 99 ? -20.322 5.001 13.022 1.00 95.50 99 THR A CA 1
ATOM 756 C C . THR A 1 99 ? -19.045 4.562 13.705 1.00 95.50 99 THR A C 1
ATOM 758 O O . THR A 1 99 ? -18.869 3.384 13.999 1.00 95.50 99 THR A O 1
ATOM 761 N N . VAL A 1 100 ? -18.162 5.514 13.992 1.00 98.38 100 VAL A N 1
ATOM 762 C CA . VAL A 1 100 ? -17.091 5.302 14.964 1.00 98.38 100 VAL A CA 1
ATOM 763 C C . VAL A 1 100 ? -17.606 5.716 16.328 1.00 98.38 100 VAL A C 1
ATOM 765 O O . VAL A 1 100 ? -18.042 6.853 16.495 1.00 98.38 100 VAL A O 1
ATOM 768 N N . CYS A 1 101 ? -17.546 4.801 17.285 1.00 97.62 101 CYS A N 1
ATOM 769 C CA . CYS A 1 101 ? -17.851 5.026 18.689 1.00 97.62 101 CYS A CA 1
ATOM 770 C C . CYS A 1 101 ? -16.558 5.265 19.467 1.00 97.62 101 CYS A C 1
ATOM 772 O O . CYS A 1 101 ? -15.567 4.583 19.232 1.00 97.62 101 CYS A O 1
ATOM 774 N N . PHE A 1 102 ? -16.568 6.209 20.405 1.00 98.06 102 PHE A N 1
ATOM 775 C CA . PHE A 1 102 ? -15.436 6.494 21.281 1.00 98.06 102 PHE A CA 1
ATOM 776 C C . PHE A 1 102 ? -15.754 6.081 22.717 1.00 98.06 102 PHE A C 1
ATOM 778 O O . PHE A 1 102 ? -16.724 6.566 23.314 1.00 98.06 102 PHE A O 1
ATOM 785 N N . SER A 1 103 ? -14.924 5.195 23.263 1.00 94.31 103 SER A N 1
ATOM 786 C CA . SER A 1 103 ? -15.124 4.597 24.582 1.00 94.31 103 SER A CA 1
ATOM 787 C C . SER A 1 103 ? -14.600 5.484 25.710 1.00 94.31 103 SER A C 1
ATOM 789 O O . SER A 1 103 ? -13.439 5.887 25.696 1.00 94.31 103 SER A O 1
ATOM 791 N N . TRP A 1 104 ? -15.410 5.734 26.738 1.00 95.12 104 TRP A N 1
ATOM 792 C CA . TRP A 1 104 ? -14.995 6.488 27.925 1.00 95.12 104 TRP A CA 1
ATOM 793 C C . TRP A 1 104 ? -15.785 6.086 29.171 1.00 95.12 104 TRP A C 1
ATOM 795 O O . TRP A 1 104 ? -17.007 5.961 29.105 1.00 95.12 104 TRP A O 1
ATOM 805 N N . GLU A 1 105 ? -15.090 5.909 30.301 1.00 92.56 105 GLU A N 1
ATOM 806 C CA . GLU A 1 105 ? -15.690 5.655 31.627 1.00 92.56 105 GLU A CA 1
ATOM 807 C C . GLU A 1 105 ? -16.741 4.528 31.625 1.00 92.56 105 GLU A C 1
ATOM 809 O O . GLU A 1 105 ? -17.856 4.671 32.120 1.00 92.56 105 GLU A O 1
ATOM 814 N N . GLY A 1 106 ? -16.401 3.388 31.017 1.00 84.62 106 GLY A N 1
ATOM 815 C CA . GLY A 1 106 ? -17.285 2.218 30.957 1.00 84.62 106 GLY A CA 1
ATOM 816 C C . GLY A 1 106 ? -18.439 2.327 29.953 1.00 84.62 106 GLY A C 1
ATOM 817 O O . GLY A 1 106 ? -19.151 1.348 29.748 1.00 84.62 106 GLY A O 1
ATOM 818 N N . ASN A 1 107 ? -18.608 3.467 29.275 1.00 91.75 107 ASN A N 1
ATOM 819 C CA . ASN A 1 107 ? -19.496 3.589 28.124 1.00 91.75 107 ASN A CA 1
ATOM 820 C C . ASN A 1 107 ? -18.693 3.403 26.828 1.00 91.75 107 ASN A C 1
ATOM 822 O O . ASN A 1 107 ? -17.843 4.227 26.490 1.00 91.75 107 ASN A O 1
ATOM 826 N N . SER A 1 108 ? -18.986 2.334 26.085 1.00 92.25 108 SER A N 1
ATOM 827 C CA . SER A 1 108 ? -18.294 1.977 24.839 1.00 92.25 108 SER A CA 1
ATOM 828 C C . SER A 1 108 ? -18.608 2.893 23.649 1.00 92.25 108 SER A C 1
ATOM 830 O O . SER A 1 108 ? -17.923 2.829 22.633 1.00 92.25 108 SER A O 1
ATOM 832 N N . CYS A 1 109 ? -19.620 3.755 23.744 1.00 95.06 109 CYS A N 1
ATOM 833 C CA . CYS A 1 109 ? -19.975 4.721 22.706 1.00 95.06 109 CYS A CA 1
ATOM 834 C C . CYS A 1 109 ? -20.428 6.045 23.338 1.00 95.06 109 CYS A C 1
ATOM 836 O O . CYS A 1 109 ? -21.542 6.523 23.114 1.00 95.06 109 CYS A O 1
ATOM 838 N N . LYS A 1 110 ? -19.567 6.633 24.179 1.00 95.81 110 LYS A N 1
ATOM 839 C CA . LYS A 1 110 ? -19.857 7.899 24.871 1.00 95.81 110 LYS A CA 1
ATOM 840 C C . LYS A 1 110 ? -19.986 9.064 23.889 1.00 95.81 110 LYS A C 1
ATOM 842 O O . LYS A 1 110 ? -20.850 9.923 24.059 1.00 95.81 110 LYS A O 1
ATOM 847 N N . TRP A 1 111 ? -19.121 9.077 22.880 1.00 97.31 111 TRP A N 1
ATOM 848 C CA . TRP A 1 111 ? -19.181 9.978 21.733 1.00 97.31 111 TRP A CA 1
ATOM 849 C C . TRP A 1 111 ? -19.140 9.162 20.451 1.00 97.31 111 TRP A C 1
ATOM 851 O O . TRP A 1 111 ? -18.727 8.001 20.460 1.00 97.31 111 TRP A O 1
ATOM 861 N N . SER A 1 112 ? -19.527 9.774 19.339 1.00 96.94 112 SER A N 1
ATOM 862 C CA . SER A 1 112 ? -19.483 9.112 18.046 1.00 96.94 112 SER A CA 1
ATOM 863 C C . SER A 1 112 ? -19.307 10.089 16.895 1.00 96.94 112 SER A C 1
ATOM 865 O O . SER A 1 112 ? -19.627 11.271 17.008 1.00 96.94 112 SER A O 1
ATOM 867 N N . ASN A 1 113 ? -18.802 9.564 15.781 1.00 96.56 113 ASN A N 1
ATOM 868 C CA . ASN A 1 113 ? -18.757 10.241 14.494 1.00 96.56 113 ASN A CA 1
ATOM 869 C C . ASN A 1 113 ? -19.396 9.349 13.430 1.00 96.56 113 ASN A C 1
ATOM 871 O O . ASN A 1 113 ? -19.130 8.148 13.370 1.00 96.56 113 ASN A O 1
ATOM 875 N N . SER A 1 114 ? -20.212 9.949 12.564 1.00 96.38 114 SER A N 1
ATOM 876 C CA . SER A 1 114 ? -20.679 9.280 11.347 1.00 96.38 114 SER A CA 1
ATOM 877 C C . SER A 1 114 ? -19.564 9.265 10.309 1.00 96.38 114 SER A C 1
ATOM 879 O O . SER A 1 114 ? -18.886 10.277 10.113 1.00 96.38 114 SER A O 1
ATOM 881 N N . ILE A 1 115 ? -19.375 8.121 9.661 1.00 97.62 115 ILE A N 1
ATOM 882 C CA . ILE A 1 115 ? -18.314 7.897 8.683 1.00 97.62 115 ILE A CA 1
ATOM 883 C C . ILE A 1 115 ? -18.856 7.177 7.452 1.00 97.62 115 ILE A C 1
ATOM 885 O O . ILE A 1 115 ? -19.952 6.610 7.473 1.00 97.62 115 ILE A O 1
ATOM 889 N N . GLN A 1 116 ? -18.040 7.134 6.405 1.00 96.94 116 GLN A N 1
ATOM 890 C CA . GLN A 1 116 ? -18.209 6.180 5.312 1.00 96.94 116 GLN A CA 1
ATOM 891 C C . GLN A 1 116 ? -16.970 5.300 5.231 1.00 96.94 116 GLN A C 1
ATOM 893 O O . GLN A 1 116 ? -15.859 5.776 5.451 1.00 96.94 116 GLN A O 1
ATOM 898 N N . VAL A 1 117 ? -17.146 4.029 4.905 1.00 96.56 117 VAL A N 1
ATOM 899 C CA . VAL A 1 117 ? -16.054 3.088 4.664 1.00 96.56 117 VAL A CA 1
ATOM 900 C C . VAL A 1 117 ? -16.257 2.461 3.296 1.00 96.56 117 VAL A C 1
ATOM 902 O O . VAL A 1 117 ? -17.366 2.055 2.963 1.00 96.56 117 VAL A O 1
ATOM 905 N N . THR A 1 118 ? -15.203 2.412 2.488 1.00 93.00 118 THR A N 1
ATOM 906 C CA . THR A 1 118 ? -15.224 1.733 1.189 1.00 93.00 118 THR A CA 1
ATOM 907 C C . THR A 1 118 ? -14.249 0.572 1.213 1.00 93.00 118 THR A C 1
ATOM 909 O O . THR A 1 118 ? -13.098 0.749 1.617 1.00 93.00 118 THR A O 1
ATOM 912 N N . ASN A 1 119 ? -14.702 -0.600 0.772 1.00 87.31 119 ASN A N 1
ATOM 913 C CA . ASN A 1 119 ? -13.823 -1.733 0.513 1.00 87.31 119 ASN A CA 1
ATOM 914 C C . ASN A 1 119 ? -13.155 -1.536 -0.852 1.00 87.31 119 ASN A C 1
ATOM 916 O O . ASN A 1 119 ? -13.811 -1.614 -1.884 1.00 87.31 119 ASN A O 1
ATOM 920 N N . CYS A 1 120 ? -11.855 -1.274 -0.865 1.00 83.38 120 CYS A N 1
ATOM 921 C CA . CYS A 1 120 ? -11.061 -1.131 -2.084 1.00 83.38 120 CYS A CA 1
ATOM 922 C C . CYS A 1 120 ? -10.363 -2.444 -2.451 1.00 83.38 120 CYS A C 1
ATOM 924 O O . CYS A 1 120 ? -9.204 -2.434 -2.871 1.00 83.38 120 CYS A O 1
ATOM 926 N N . GLU A 1 121 ? -11.065 -3.561 -2.244 1.00 79.19 121 GLU A N 1
ATOM 927 C CA . GLU A 1 121 ? -10.640 -4.942 -2.477 1.00 79.19 121 GLU A CA 1
ATOM 928 C C . 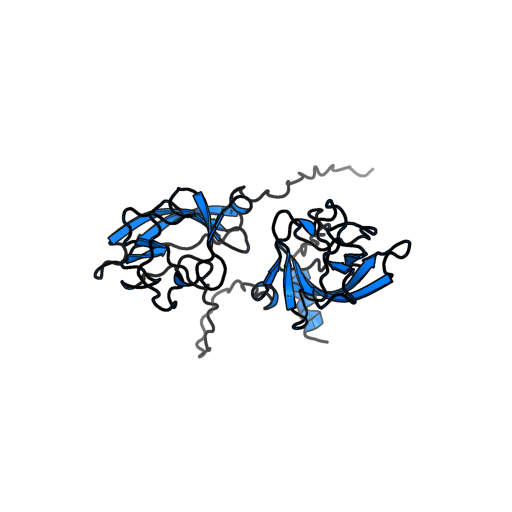GLU A 1 121 ? -9.574 -5.421 -1.477 1.00 79.19 121 GLU A C 1
ATOM 930 O O . GLU A 1 121 ? -9.821 -6.324 -0.681 1.00 79.19 121 GLU A O 1
ATOM 935 N N . SER A 1 122 ? -8.408 -4.770 -1.451 1.00 79.44 122 SER A N 1
ATOM 936 C CA . SER A 1 122 ? -7.256 -5.161 -0.622 1.00 79.44 122 SER A CA 1
ATOM 937 C C . SER A 1 122 ? -7.043 -4.300 0.627 1.00 79.44 122 SER A C 1
ATOM 939 O O . SER A 1 122 ? -6.153 -4.571 1.436 1.00 79.44 122 SER A O 1
ATOM 941 N N . TYR A 1 123 ? -7.818 -3.231 0.790 1.00 88.00 123 TYR A N 1
ATOM 942 C CA . TYR A 1 123 ? -7.775 -2.345 1.951 1.00 88.00 123 TYR A CA 1
ATOM 943 C C . TYR A 1 123 ? -9.085 -1.577 2.079 1.00 88.00 123 TYR A C 1
ATOM 945 O O . TYR A 1 123 ? -9.897 -1.528 1.158 1.00 88.00 123 TYR A O 1
ATOM 953 N N . TYR A 1 124 ? -9.251 -0.924 3.222 1.00 94.06 124 TYR A N 1
ATOM 954 C CA . TYR A 1 124 ? -10.362 -0.020 3.462 1.00 94.06 124 TYR A CA 1
ATOM 955 C C . TYR A 1 124 ? -9.891 1.427 3.408 1.00 94.06 124 TYR A C 1
ATOM 957 O O . TYR A 1 124 ? -8.815 1.763 3.914 1.00 94.06 124 TYR A O 1
ATOM 965 N N . VAL A 1 125 ? -10.721 2.279 2.817 1.00 97.00 125 VAL A N 1
ATOM 966 C CA . VAL A 1 125 ? -10.615 3.733 2.963 1.00 97.00 125 VAL A CA 1
ATOM 967 C C . VAL A 1 125 ? -11.802 4.242 3.754 1.00 97.00 125 VAL A C 1
ATOM 969 O O . VAL A 1 125 ? -12.920 3.743 3.613 1.00 97.00 125 VAL A O 1
ATOM 972 N N . TYR A 1 126 ? -11.557 5.249 4.579 1.00 98.00 126 TYR A N 1
ATOM 973 C CA . TYR A 1 126 ? -12.536 5.794 5.504 1.00 98.00 126 TYR A CA 1
ATOM 974 C C . TYR A 1 126 ? -12.709 7.281 5.239 1.00 98.00 126 TYR A C 1
ATOM 976 O O . TYR A 1 126 ? -11.733 8.026 5.254 1.00 98.00 126 TYR A O 1
ATOM 984 N N . HIS A 1 127 ? -13.938 7.727 5.015 1.00 97.56 127 HIS A N 1
ATOM 985 C CA . HIS A 1 127 ? -14.272 9.140 5.031 1.00 97.56 127 HIS A CA 1
ATOM 986 C C . HIS A 1 127 ? -14.532 9.554 6.477 1.00 97.56 127 HIS A C 1
ATOM 988 O O . HIS A 1 127 ? -15.613 9.303 7.020 1.00 97.56 127 HIS A O 1
ATOM 994 N N . LEU A 1 128 ? -13.518 10.136 7.115 1.00 97.75 128 LEU A N 1
ATOM 995 C CA . LEU A 1 128 ? -13.542 10.502 8.530 1.00 97.75 128 LEU A CA 1
ATOM 996 C C . LEU A 1 128 ? -13.703 12.009 8.693 1.00 97.75 128 LEU A C 1
ATOM 998 O O . LEU A 1 128 ? -13.246 12.772 7.852 1.00 97.75 128 LEU A O 1
ATOM 1002 N N . SER A 1 129 ? -14.303 12.420 9.808 1.00 94.19 129 SER A N 1
ATOM 1003 C CA . SER A 1 129 ? -14.374 13.816 10.259 1.00 94.19 129 SER A CA 1
ATOM 1004 C C . SER A 1 129 ? -13.528 14.006 11.523 1.00 94.19 129 SER A C 1
ATOM 1006 O O . SER A 1 129 ? -13.338 13.042 12.268 1.00 94.19 129 SER A O 1
ATOM 1008 N N . PRO A 1 130 ? -13.035 15.216 11.831 1.00 95.69 130 PRO A N 1
ATOM 1009 C CA . PRO A 1 130 ? -12.328 15.457 13.086 1.00 95.69 130 PRO A CA 1
ATOM 1010 C C . PRO A 1 130 ? -13.227 15.132 14.295 1.00 95.69 130 PRO A C 1
ATOM 1012 O O . PRO A 1 130 ? -14.418 15.459 14.281 1.00 95.69 130 PRO A O 1
ATOM 1015 N N . PRO A 1 131 ? -12.704 14.498 15.360 1.00 94.56 131 PRO A N 1
ATOM 1016 C CA . PRO A 1 131 ? -13.464 14.306 16.592 1.00 94.56 131 PRO A CA 1
ATOM 1017 C C . PRO A 1 131 ? -13.793 15.624 17.305 1.00 94.56 131 PRO A C 1
ATOM 1019 O O . PRO A 1 131 ? -13.088 16.627 17.170 1.00 94.56 131 PRO A O 1
ATOM 1022 N N 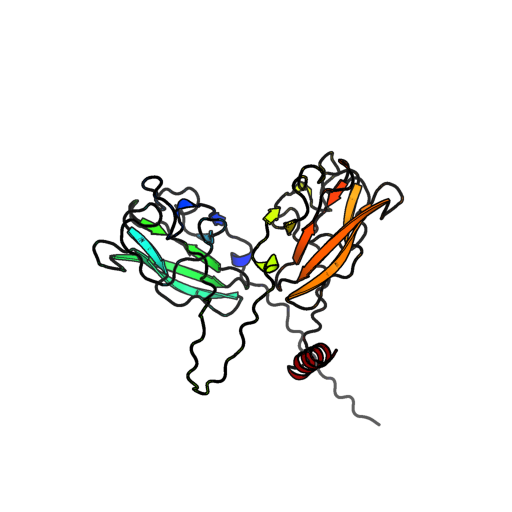. ALA A 1 132 ? -14.839 15.612 18.136 1.00 92.94 132 ALA A N 1
ATOM 1023 C CA . ALA A 1 132 ? -15.329 16.809 18.826 1.00 92.94 132 ALA A CA 1
ATOM 1024 C C . ALA A 1 132 ? -14.306 17.432 19.804 1.00 92.94 132 ALA A C 1
ATOM 1026 O O . ALA A 1 132 ? -14.271 18.654 19.994 1.00 92.94 132 ALA A O 1
ATOM 1027 N N . THR A 1 133 ? -13.443 16.617 20.418 1.00 94.44 133 THR A N 1
ATOM 1028 C CA . THR A 1 133 ? -12.458 17.036 21.429 1.00 94.44 133 THR A CA 1
ATOM 1029 C C . THR A 1 133 ? -11.105 16.354 21.206 1.00 94.44 133 THR A C 1
ATOM 1031 O O . THR A 1 133 ? -11.017 15.327 20.53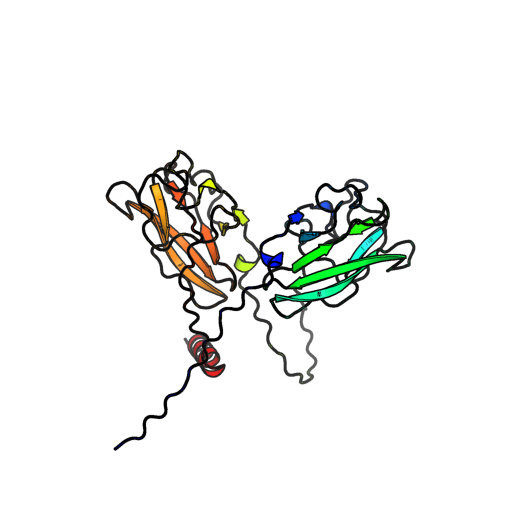7 1.00 94.44 133 THR A O 1
ATOM 1034 N N . CYS A 1 134 ? -10.034 16.908 21.786 1.00 94.50 134 CYS A N 1
ATOM 1035 C CA . CYS A 1 134 ? -8.687 16.326 21.695 1.00 94.50 134 CYS A CA 1
ATOM 1036 C C . CYS A 1 134 ? -8.476 15.088 22.587 1.00 94.50 134 CYS A C 1
ATOM 1038 O O . CYS A 1 134 ? -7.379 14.543 22.627 1.00 94.50 134 CYS A O 1
ATOM 1040 N N . SER A 1 135 ? -9.493 14.649 23.326 1.00 95.75 135 SER A N 1
ATOM 1041 C CA . SER A 1 135 ? -9.442 13.394 24.086 1.00 95.75 135 SER A CA 1
ATOM 1042 C C . SER A 1 135 ? -9.853 12.183 23.246 1.00 95.75 135 SER A C 1
ATOM 1044 O O . SER A 1 135 ? -9.830 11.074 23.756 1.00 95.75 135 SER A O 1
ATOM 1046 N N . LEU A 1 136 ? -10.233 12.392 21.982 1.00 96.75 136 LEU A N 1
ATOM 1047 C CA . LEU A 1 136 ? -10.736 11.367 21.075 1.00 96.75 136 LEU A CA 1
ATOM 1048 C C . LEU A 1 136 ? -9.713 11.094 19.967 1.00 96.75 136 LEU A C 1
ATOM 1050 O O . LEU A 1 136 ? -9.160 12.029 19.370 1.00 96.75 136 LEU A O 1
ATOM 1054 N N . ARG A 1 137 ? -9.502 9.814 19.657 1.00 97.38 137 ARG A N 1
ATOM 1055 C CA . ARG A 1 137 ? -8.628 9.379 18.561 1.00 97.38 137 ARG A CA 1
ATOM 1056 C C . ARG A 1 137 ? -9.168 8.114 17.911 1.00 97.38 137 ARG A C 1
ATOM 1058 O O . ARG A 1 137 ? -9.585 7.199 18.614 1.00 97.38 137 ARG A O 1
ATOM 1065 N N . TYR A 1 138 ? -9.141 8.052 16.587 1.00 98.25 138 TYR A N 1
ATOM 1066 C CA . TYR A 1 138 ? -9.398 6.836 15.826 1.00 98.25 138 TYR A CA 1
ATOM 1067 C C . TYR A 1 138 ? -8.270 5.837 16.084 1.00 98.25 138 TYR A C 1
ATOM 1069 O O . TYR A 1 138 ? -7.115 6.089 15.715 1.00 98.25 138 TYR A O 1
ATOM 1077 N N . CYS A 1 139 ? -8.609 4.729 16.740 1.00 97.62 139 CYS A N 1
ATOM 1078 C CA . CYS A 1 139 ? -7.706 3.601 16.884 1.00 97.62 139 CYS A CA 1
ATOM 1079 C C . CYS A 1 139 ? -7.669 2.782 15.616 1.00 97.62 139 CYS A C 1
ATOM 1081 O O . CYS A 1 139 ? -8.626 2.746 14.843 1.00 97.62 139 CYS A O 1
ATOM 1083 N N . THR A 1 140 ? -6.585 2.046 15.478 1.00 96.81 140 THR A N 1
ATOM 1084 C CA . THR A 1 140 ? -6.427 1.058 14.431 1.00 96.81 140 THR A CA 1
ATOM 1085 C C . THR A 1 140 ? -5.979 -0.260 15.026 1.00 96.81 140 THR A C 1
ATOM 1087 O O . THR A 1 140 ? -5.362 -0.314 16.087 1.00 96.81 140 THR A O 1
ATOM 1090 N N . ASP A 1 141 ? -6.315 -1.332 14.338 1.00 92.81 141 ASP A N 1
ATOM 1091 C CA . ASP A 1 141 ? -5.886 -2.677 14.662 1.00 92.81 141 ASP A CA 1
ATOM 1092 C C . ASP A 1 141 ? -5.364 -3.353 13.395 1.00 92.81 141 ASP A C 1
ATOM 1094 O O . ASP A 1 141 ? -5.555 -2.889 12.258 1.00 92.81 141 ASP A O 1
ATOM 1098 N N . THR A 1 142 ? -4.658 -4.448 13.605 1.00 82.75 142 THR A N 1
ATOM 1099 C CA . THR A 1 142 ? -4.344 -5.396 12.549 1.00 82.75 142 THR A CA 1
ATOM 1100 C C . THR A 1 142 ? -5.512 -6.367 12.408 1.00 82.75 142 THR A C 1
ATOM 1102 O O . THR A 1 142 ? -5.991 -6.884 13.415 1.00 82.75 142 THR A O 1
ATOM 1105 N N . PRO A 1 143 ? -6.013 -6.629 11.188 1.00 68.25 143 PRO A N 1
ATOM 1106 C CA . PRO A 1 143 ? -7.033 -7.649 11.004 1.00 68.25 143 PRO A CA 1
ATOM 1107 C C . PRO A 1 143 ? -6.495 -8.981 11.532 1.00 68.25 143 PRO A C 1
ATOM 1109 O O . PRO A 1 143 ? -5.483 -9.495 11.052 1.00 68.25 143 PRO A O 1
ATOM 1112 N N . ILE A 1 144 ? -7.160 -9.510 12.557 1.00 48.34 144 ILE A N 1
ATOM 1113 C CA . ILE A 1 144 ? -6.800 -10.772 13.190 1.00 48.34 144 ILE A CA 1
ATOM 1114 C C . ILE A 1 144 ? -7.041 -11.872 12.153 1.00 48.34 144 ILE A C 1
ATOM 1116 O O . ILE A 1 144 ? -8.185 -12.213 11.850 1.00 48.34 144 ILE A O 1
ATOM 1120 N N . VAL A 1 145 ? -5.973 -12.449 11.600 1.00 44.50 145 VAL A N 1
ATOM 1121 C CA . VAL A 1 145 ? -6.068 -13.769 10.971 1.00 44.50 145 VAL A CA 1
ATOM 1122 C C . VAL A 1 145 ? -6.339 -14.729 12.124 1.00 44.50 145 VAL A C 1
ATOM 1124 O O . VAL A 1 145 ? -5.451 -14.990 12.931 1.00 44.50 145 VAL A O 1
ATOM 1127 N N . ALA A 1 146 ? -7.590 -15.160 12.279 1.00 36.09 146 ALA A N 1
ATOM 1128 C CA . ALA A 1 146 ? -8.007 -16.036 13.366 1.00 36.09 146 ALA A CA 1
ATOM 1129 C C . ALA A 1 146 ? -7.300 -17.400 13.263 1.00 36.09 146 ALA A C 1
ATOM 1131 O O . ALA A 1 146 ? -7.805 -18.343 12.656 1.00 36.09 146 ALA A O 1
ATOM 1132 N N . THR A 1 147 ? -6.123 -17.517 13.872 1.00 34.56 147 THR A N 1
ATOM 1133 C CA . THR A 1 147 ? -5.443 -18.792 14.109 1.00 34.56 147 THR A CA 1
ATOM 1134 C C . THR A 1 147 ? -6.231 -19.540 15.179 1.00 34.56 147 THR A C 1
ATOM 1136 O O . THR A 1 147 ? -6.021 -19.330 16.371 1.00 34.56 147 THR A O 1
ATOM 1139 N N . THR A 1 148 ? -7.190 -20.369 14.771 1.00 33.88 148 THR A N 1
ATOM 1140 C CA . THR A 1 148 ? -8.013 -21.133 15.717 1.00 33.88 148 THR A CA 1
ATOM 1141 C C . THR A 1 148 ? -7.548 -22.582 15.718 1.00 33.88 148 THR A C 1
ATOM 1143 O O . THR A 1 148 ? -7.695 -23.298 14.732 1.00 33.88 148 THR A O 1
ATOM 1146 N N . THR A 1 149 ? -6.944 -22.996 16.830 1.00 34.06 149 THR A N 1
ATOM 1147 C CA . THR A 1 149 ? -6.578 -24.380 17.139 1.00 34.06 149 THR A CA 1
ATOM 1148 C C . THR A 1 149 ? -7.853 -25.221 17.240 1.00 34.06 149 THR A C 1
ATOM 1150 O O . THR A 1 149 ? -8.707 -24.964 18.087 1.00 34.06 149 THR A O 1
ATOM 1153 N N . THR A 1 150 ? -8.002 -26.201 16.353 1.00 35.62 150 THR A N 1
ATOM 1154 C CA . THR A 1 150 ? -9.208 -27.024 16.215 1.00 35.62 150 THR A CA 1
ATOM 1155 C C . THR A 1 150 ? -9.299 -28.087 17.314 1.00 35.62 150 THR A C 1
ATOM 1157 O O . THR A 1 150 ? -8.489 -29.012 17.340 1.00 35.62 150 THR A O 1
ATOM 1160 N N . THR A 1 151 ? -10.334 -28.017 18.158 1.00 30.62 151 THR A N 1
ATOM 1161 C CA . THR A 1 151 ? -10.895 -29.194 18.844 1.00 30.62 151 THR A CA 1
ATOM 1162 C C . THR A 1 151 ? -12.234 -29.520 18.193 1.00 30.62 151 THR A C 1
ATOM 1164 O O . THR A 1 151 ? -13.153 -28.705 18.159 1.00 30.62 151 THR A O 1
ATOM 1167 N N . THR A 1 152 ? -12.295 -30.715 17.622 1.00 37.81 152 THR A N 1
ATOM 1168 C CA . THR A 1 152 ? -13.345 -31.253 16.760 1.00 37.81 152 THR A CA 1
ATOM 1169 C C . THR A 1 152 ? -14.693 -31.374 17.472 1.00 37.81 152 THR A C 1
ATOM 1171 O O . THR A 1 152 ? -14.816 -32.152 18.412 1.00 37.81 152 THR A O 1
ATOM 1174 N N . THR A 1 153 ? -15.735 -30.709 16.964 1.00 27.45 153 THR A N 1
ATOM 1175 C CA . THR A 1 153 ? -17.102 -31.255 17.037 1.00 27.45 153 THR A CA 1
ATOM 1176 C C . THR A 1 153 ? -17.898 -30.859 15.797 1.00 27.45 153 THR A C 1
ATOM 1178 O O . THR A 1 153 ? -17.967 -29.695 15.418 1.00 27.45 153 THR A O 1
ATOM 1181 N N . THR A 1 154 ? -18.431 -31.881 15.139 1.00 38.94 154 THR A N 1
ATOM 1182 C CA . THR A 1 154 ? -19.077 -31.883 13.828 1.00 38.94 154 THR A CA 1
ATOM 1183 C C . THR A 1 154 ? -20.414 -31.144 13.840 1.00 38.94 154 THR A C 1
ATOM 1185 O O . THR A 1 154 ? -21.328 -31.547 14.554 1.00 38.94 154 THR A O 1
ATOM 1188 N N . THR A 1 155 ? -20.583 -30.121 13.001 1.00 29.59 155 THR A N 1
ATOM 1189 C CA . THR A 1 155 ? -21.905 -29.689 12.518 1.00 29.59 155 THR A CA 1
ATOM 1190 C C . THR A 1 155 ? -21.769 -29.126 11.103 1.00 29.59 155 THR A C 1
ATOM 1192 O O . THR A 1 155 ? -20.828 -28.405 10.786 1.00 29.59 155 THR A O 1
ATOM 1195 N N . THR A 1 156 ? -22.675 -29.563 10.238 1.00 40.50 156 THR A N 1
ATOM 1196 C CA . THR A 1 156 ? -22.689 -29.376 8.789 1.00 40.50 156 THR A CA 1
ATOM 1197 C C . THR A 1 156 ? -23.142 -27.959 8.434 1.00 40.50 156 THR A C 1
ATOM 1199 O O . THR A 1 156 ? -24.334 -27.672 8.473 1.00 40.50 156 THR A O 1
ATOM 1202 N N . GLU A 1 157 ? -22.208 -27.091 8.049 1.00 37.03 157 GLU A N 1
ATOM 1203 C CA . GLU A 1 157 ? -22.501 -25.813 7.393 1.00 37.03 157 GLU A CA 1
ATOM 1204 C C . GLU A 1 157 ? -21.628 -25.652 6.145 1.00 37.03 157 GLU A C 1
ATOM 1206 O O . GLU A 1 157 ? -20.418 -25.894 6.153 1.00 37.03 157 GLU A O 1
ATOM 1211 N N . THR A 1 158 ? -22.279 -25.270 5.047 1.00 36.66 158 THR A N 1
ATOM 1212 C CA . THR A 1 158 ? -21.668 -25.014 3.743 1.00 36.66 158 THR A CA 1
ATOM 1213 C C . THR A 1 158 ? -20.757 -23.795 3.852 1.00 36.66 158 THR A C 1
ATOM 1215 O O . THR A 1 158 ? -21.202 -22.651 3.837 1.00 36.66 158 THR A O 1
ATOM 1218 N N . THR A 1 159 ? -19.467 -24.064 4.008 1.00 27.36 159 THR A N 1
ATOM 1219 C CA . THR A 1 159 ? -18.400 -23.088 4.205 1.00 27.36 159 THR A CA 1
ATOM 1220 C C . THR A 1 159 ? -17.887 -22.608 2.853 1.00 27.36 159 THR A C 1
ATOM 1222 O O . THR A 1 159 ? -17.239 -23.346 2.113 1.00 27.36 159 THR A O 1
ATOM 1225 N N . THR A 1 160 ? -18.160 -21.349 2.522 1.00 31.25 160 THR A N 1
ATOM 1226 C CA . THR A 1 160 ? -17.481 -20.657 1.424 1.00 31.25 160 THR A CA 1
ATOM 1227 C C . THR A 1 160 ? -16.047 -20.381 1.869 1.00 31.25 160 THR A C 1
ATOM 1229 O O . THR A 1 160 ? -15.808 -19.591 2.779 1.00 31.25 160 THR A O 1
ATOM 1232 N N . THR A 1 161 ? -15.091 -21.091 1.277 1.00 31.52 161 THR A N 1
ATOM 1233 C CA . THR A 1 161 ? -13.666 -20.994 1.600 1.00 31.52 161 THR A CA 1
ATOM 1234 C C . THR A 1 161 ? -13.126 -19.620 1.196 1.00 31.52 161 THR A C 1
ATOM 1236 O O . THR A 1 161 ? -12.929 -19.349 0.014 1.00 31.52 161 THR A O 1
ATOM 1239 N N . THR A 1 162 ? -12.878 -18.743 2.169 1.00 41.31 162 THR A N 1
ATOM 1240 C CA . THR A 1 162 ? -12.085 -17.524 1.962 1.00 41.31 162 THR A CA 1
ATOM 1241 C C . THR A 1 162 ? -10.666 -17.942 1.579 1.00 41.31 162 THR A C 1
ATOM 1243 O O . THR A 1 162 ? -9.974 -18.573 2.378 1.00 41.31 162 THR A O 1
ATOM 1246 N N . ALA A 1 163 ? -10.244 -17.642 0.350 1.00 47.09 163 ALA A N 1
ATOM 1247 C CA .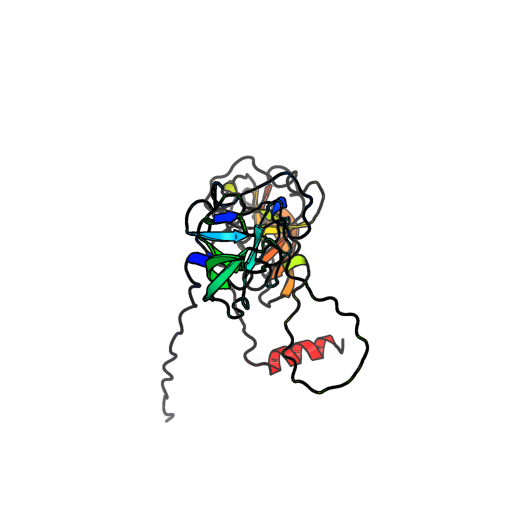 ALA A 1 163 ? -8.899 -17.947 -0.123 1.00 47.09 163 ALA A CA 1
ATOM 1248 C C . ALA A 1 163 ? -7.864 -17.175 0.715 1.00 47.09 163 ALA A C 1
ATOM 1250 O O . ALA A 1 163 ? -7.877 -15.945 0.762 1.00 47.09 163 ALA A O 1
ATOM 1251 N N . ILE A 1 164 ? -6.988 -17.903 1.410 1.00 57.66 164 ILE A N 1
ATOM 1252 C CA . ILE A 1 164 ? -5.856 -17.330 2.141 1.00 57.66 164 ILE A CA 1
ATOM 1253 C C . ILE A 1 164 ? -4.750 -17.090 1.117 1.00 57.66 164 ILE A C 1
ATOM 1255 O O . ILE A 1 164 ? -4.170 -18.047 0.617 1.00 57.66 164 ILE A O 1
ATOM 1259 N N . PHE A 1 165 ? -4.478 -15.824 0.813 1.00 67.56 165 PHE A N 1
ATOM 1260 C CA . PHE A 1 165 ? -3.361 -15.440 -0.044 1.00 67.56 165 PHE A CA 1
ATOM 1261 C C . PHE A 1 165 ? -2.012 -15.793 0.589 1.00 67.56 165 PHE A C 1
ATOM 1263 O O . PHE A 1 165 ? -1.849 -15.759 1.812 1.00 67.56 165 PHE A O 1
ATOM 1270 N N . SER A 1 166 ? -1.017 -16.047 -0.253 1.00 75.81 166 SER A N 1
ATOM 1271 C CA . SER A 1 166 ? 0.371 -16.252 0.143 1.00 75.81 166 SER A CA 1
ATOM 1272 C C . SER A 1 166 ? 0.918 -15.053 0.924 1.00 75.81 166 SER A C 1
ATOM 1274 O O . SER A 1 166 ? 0.558 -13.899 0.676 1.00 75.81 166 SER A O 1
ATOM 1276 N N . SER A 1 167 ? 1.846 -15.305 1.853 1.00 76.12 167 SER A N 1
ATOM 1277 C CA . SER A 1 167 ? 2.295 -14.292 2.818 1.00 76.12 167 SER A CA 1
ATOM 1278 C C . SER A 1 167 ? 2.911 -13.042 2.208 1.00 76.12 167 SER A C 1
ATOM 1280 O O . SER A 1 167 ? 2.769 -11.947 2.752 1.00 76.12 167 SER A O 1
ATOM 1282 N N . GLN A 1 168 ? 3.518 -13.165 1.034 1.00 75.19 168 GLN A N 1
ATOM 1283 C CA . GLN A 1 168 ? 4.054 -12.038 0.284 1.00 75.19 168 GLN A CA 1
ATOM 1284 C C . GLN A 1 168 ? 2.995 -11.036 -0.189 1.00 75.19 168 GLN A C 1
ATOM 1286 O O . GLN A 1 168 ? 3.354 -9.906 -0.504 1.00 75.19 168 GLN A O 1
ATOM 1291 N N . CYS A 1 169 ? 1.711 -11.403 -0.201 1.00 76.06 169 CYS A N 1
ATOM 1292 C CA . CYS A 1 169 ? 0.604 -10.500 -0.514 1.00 76.06 169 CYS A CA 1
ATOM 1293 C C . CYS A 1 169 ? 0.150 -9.646 0.675 1.00 76.06 169 CYS A C 1
ATOM 1295 O O . CYS A 1 169 ? -0.732 -8.811 0.521 1.00 76.06 169 CYS A O 1
ATOM 1297 N N . TYR A 1 170 ? 0.747 -9.803 1.857 1.00 80.00 170 TYR A N 1
ATOM 1298 C CA . TYR A 1 170 ? 0.486 -8.921 3.003 1.00 80.00 170 TYR A CA 1
ATOM 1299 C C . TYR A 1 170 ? 1.738 -8.573 3.817 1.00 80.00 170 TYR A C 1
ATOM 1301 O O . TYR A 1 170 ? 1.713 -7.621 4.592 1.00 80.00 170 TYR A O 1
ATOM 1309 N N . ASN A 1 171 ? 2.846 -9.289 3.619 1.00 75.69 171 ASN A N 1
ATOM 1310 C CA . ASN A 1 171 ? 4.150 -8.994 4.202 1.00 75.69 171 ASN A CA 1
ATOM 1311 C C . ASN A 1 171 ? 5.135 -8.560 3.106 1.00 75.69 171 ASN A C 1
ATOM 1313 O O . ASN A 1 171 ? 5.934 -9.346 2.592 1.00 75.69 171 ASN A O 1
ATOM 1317 N N . TYR A 1 172 ? 5.036 -7.289 2.729 1.00 87.50 172 TYR A N 1
ATOM 1318 C CA . TYR A 1 172 ? 5.893 -6.640 1.745 1.00 87.50 172 TYR A CA 1
ATOM 1319 C C . TYR A 1 172 ? 6.234 -5.220 2.185 1.00 87.50 172 TYR A C 1
ATOM 1321 O O . TYR A 1 172 ? 5.625 -4.637 3.079 1.00 87.50 172 TYR A O 1
ATOM 1329 N N . THR A 1 173 ? 7.203 -4.639 1.495 1.00 85.44 173 THR A N 1
ATOM 1330 C CA . THR A 1 173 ? 7.596 -3.237 1.649 1.00 85.44 173 THR A CA 1
ATOM 1331 C C . THR A 1 173 ? 7.111 -2.420 0.460 1.00 85.44 173 THR A C 1
ATOM 1333 O O . THR A 1 173 ? 7.015 -2.936 -0.650 1.00 85.44 173 THR A O 1
ATOM 1336 N N . THR A 1 174 ? 6.794 -1.148 0.668 1.00 90.69 174 THR A N 1
ATOM 1337 C CA . THR A 1 174 ? 6.338 -0.262 -0.409 1.00 90.69 174 THR A CA 1
ATOM 1338 C C . THR A 1 174 ? 7.476 0.599 -0.932 1.00 90.69 174 THR A C 1
ATOM 1340 O O . THR A 1 174 ? 8.301 1.073 -0.152 1.00 90.69 174 THR A O 1
ATOM 1343 N N . ILE A 1 175 ? 7.497 0.829 -2.243 1.00 90.06 175 ILE A N 1
ATOM 1344 C CA . ILE A 1 175 ? 8.350 1.837 -2.875 1.00 90.06 175 ILE A CA 1
ATOM 1345 C C . ILE A 1 175 ? 7.453 2.778 -3.682 1.00 90.06 175 ILE A C 1
ATOM 1347 O O . ILE A 1 175 ? 6.765 2.343 -4.606 1.00 90.06 175 ILE A O 1
ATOM 1351 N N . ASP A 1 176 ? 7.485 4.059 -3.325 1.00 91.44 176 ASP A N 1
ATOM 1352 C CA . ASP A 1 176 ? 6.779 5.151 -3.998 1.00 91.44 176 ASP A CA 1
ATOM 1353 C C . ASP A 1 176 ? 7.793 6.244 -4.336 1.00 91.44 176 ASP A C 1
ATOM 1355 O O . ASP A 1 176 ? 8.013 7.196 -3.590 1.00 91.44 176 ASP A O 1
ATOM 1359 N N . GLU A 1 177 ? 8.506 6.030 -5.436 1.00 90.75 177 GLU A N 1
ATOM 1360 C CA . GLU A 1 177 ? 9.542 6.937 -5.909 1.00 90.75 177 GLU A CA 1
ATOM 1361 C C . GLU A 1 177 ? 9.168 7.387 -7.316 1.00 90.75 177 GLU A C 1
ATOM 1363 O O . GLU A 1 177 ? 9.259 6.619 -8.276 1.00 90.75 177 GLU A O 1
ATOM 1368 N N . GLU A 1 178 ? 8.752 8.648 -7.447 1.00 91.00 178 GLU A N 1
ATOM 1369 C CA . GLU A 1 178 ? 8.285 9.217 -8.712 1.00 91.00 178 GLU A CA 1
ATOM 1370 C C . GLU A 1 178 ? 9.302 9.038 -9.851 1.00 91.00 178 GLU A C 1
ATOM 1372 O O . GLU A 1 178 ? 8.918 8.790 -10.997 1.00 91.00 178 GLU A O 1
ATOM 1377 N N . SER A 1 179 ? 10.598 9.119 -9.535 1.00 94.88 179 SER A N 1
ATOM 1378 C CA . SER A 1 179 ? 11.688 8.989 -10.499 1.00 94.88 179 SER A CA 1
ATOM 1379 C C . SER A 1 179 ? 11.758 7.614 -11.171 1.00 94.88 179 SER A C 1
ATOM 1381 O O . SER A 1 179 ? 12.323 7.533 -12.257 1.00 94.88 179 SER A O 1
ATOM 1383 N N . ARG A 1 180 ? 11.133 6.560 -10.620 1.00 96.50 180 ARG A N 1
ATOM 1384 C CA . ARG A 1 180 ? 11.109 5.206 -11.216 1.00 96.50 180 ARG A CA 1
ATOM 1385 C C . ARG A 1 180 ? 10.233 5.083 -12.454 1.00 96.50 180 ARG A C 1
ATOM 1387 O O . ARG A 1 180 ? 10.346 4.093 -13.178 1.00 96.50 180 ARG A O 1
ATOM 1394 N N . ASN A 1 181 ? 9.373 6.059 -12.723 1.00 96.06 181 ASN A N 1
ATOM 1395 C CA . ASN A 1 181 ? 8.455 5.958 -13.845 1.00 96.06 181 ASN A CA 1
ATOM 1396 C C . ASN A 1 181 ? 9.219 5.926 -15.179 1.00 96.06 181 ASN A C 1
ATOM 1398 O O . ASN A 1 181 ? 10.122 6.733 -15.405 1.00 96.06 181 ASN A O 1
ATOM 1402 N N . THR A 1 182 ? 8.828 5.050 -16.105 1.00 96.38 182 THR A N 1
ATOM 1403 C CA . THR A 1 182 ? 9.428 4.964 -17.450 1.00 96.38 182 THR A CA 1
ATOM 1404 C C . THR A 1 182 ? 9.375 6.277 -18.236 1.00 96.38 182 THR A C 1
ATOM 1406 O O . THR A 1 182 ? 10.167 6.467 -19.156 1.00 96.38 182 THR A O 1
ATOM 1409 N N . ASN A 1 183 ? 8.469 7.192 -17.882 1.00 93.19 183 ASN A N 1
ATOM 1410 C CA . ASN A 1 183 ? 8.353 8.515 -18.500 1.00 93.19 183 ASN A CA 1
ATOM 1411 C C . ASN A 1 183 ? 9.318 9.556 -17.911 1.00 93.19 183 ASN A C 1
ATOM 1413 O O . ASN A 1 183 ? 9.377 10.682 -18.406 1.00 93.19 183 ASN A O 1
ATOM 1417 N N . LYS A 1 184 ? 10.052 9.222 -16.845 1.00 95.88 184 LYS A N 1
ATOM 1418 C CA . LYS A 1 184 ? 11.021 10.127 -16.220 1.00 95.88 184 LYS A CA 1
ATOM 1419 C C . LYS A 1 184 ? 12.379 10.036 -16.913 1.00 95.88 184 LYS A C 1
ATOM 1421 O O . LYS A 1 184 ? 12.748 8.960 -17.398 1.00 95.88 184 LYS A O 1
ATOM 1426 N N . PRO A 1 185 ? 13.129 11.154 -16.956 1.00 96.94 185 PRO A N 1
ATOM 1427 C CA . PRO A 1 185 ? 14.469 11.168 -17.527 1.00 96.94 185 PRO A CA 1
ATOM 1428 C C . PRO A 1 185 ? 15.412 10.232 -16.763 1.00 96.94 185 PRO A C 1
ATOM 1430 O O . PRO A 1 185 ? 15.133 9.814 -15.637 1.00 96.94 185 PRO A O 1
ATOM 1433 N N . GLY A 1 186 ? 16.535 9.894 -17.393 1.00 96.25 186 GLY A N 1
ATOM 1434 C CA . GLY A 1 186 ? 17.623 9.171 -16.744 1.00 96.25 186 GLY A CA 1
ATOM 1435 C C . GLY A 1 186 ? 18.300 9.985 -15.642 1.00 96.25 186 GLY A C 1
ATOM 1436 O O . GLY A 1 186 ? 18.082 11.187 -15.494 1.00 96.25 186 GLY A O 1
ATOM 1437 N N . GLY A 1 187 ? 19.145 9.311 -14.872 1.00 96.38 187 GLY A N 1
ATOM 1438 C CA . GLY A 1 187 ? 19.843 9.892 -13.730 1.00 96.38 187 GLY A CA 1
ATOM 1439 C C . GLY A 1 187 ? 20.914 8.957 -13.178 1.00 96.38 187 GLY A C 1
ATOM 1440 O O . GLY A 1 187 ? 21.377 8.047 -13.868 1.00 96.38 187 GLY A O 1
ATOM 1441 N N . PHE A 1 188 ? 21.315 9.194 -11.931 1.00 96.25 188 PHE A N 1
ATOM 1442 C CA . PHE A 1 188 ? 22.353 8.424 -11.237 1.00 96.25 188 PHE A CA 1
ATOM 1443 C C . PHE A 1 188 ? 21.798 7.561 -10.095 1.00 96.25 188 PHE A C 1
ATOM 1445 O O . PHE A 1 188 ? 22.574 7.015 -9.316 1.00 96.25 188 PHE A O 1
ATOM 1452 N N . GLU A 1 189 ? 20.474 7.435 -9.978 1.00 97.06 189 GLU A N 1
ATOM 1453 C CA . GLU A 1 189 ? 19.853 6.579 -8.967 1.00 97.06 189 GLU A CA 1
ATOM 1454 C C . GLU A 1 189 ? 20.070 5.099 -9.318 1.00 97.06 189 GLU A C 1
ATOM 1456 O O . GLU A 1 189 ? 20.142 4.714 -10.493 1.00 97.06 189 GLU A O 1
ATOM 1461 N N . CYS A 1 190 ? 20.172 4.252 -8.295 1.00 95.69 190 CYS A N 1
ATOM 1462 C CA . CYS A 1 190 ? 20.433 2.828 -8.455 1.00 95.69 190 CYS A CA 1
ATOM 1463 C C . CYS A 1 190 ? 19.808 2.006 -7.322 1.00 95.69 190 CYS A C 1
ATOM 1465 O O . CYS A 1 190 ? 19.510 2.534 -6.254 1.00 95.69 190 CYS A O 1
ATOM 1467 N N . ASP A 1 191 ? 19.630 0.706 -7.557 1.00 97.31 191 ASP A N 1
ATOM 1468 C CA . ASP A 1 191 ? 19.001 -0.218 -6.605 1.00 97.31 191 ASP A CA 1
ATOM 1469 C C . ASP A 1 191 ? 19.987 -1.176 -5.920 1.00 97.31 191 ASP A C 1
ATOM 1471 O O . ASP A 1 191 ? 19.582 -2.118 -5.245 1.00 97.31 191 ASP A O 1
ATOM 1475 N N . GLU A 1 192 ? 21.291 -0.949 -6.047 1.00 92.88 192 GLU A N 1
ATOM 1476 C CA . GLU A 1 192 ? 22.292 -1.766 -5.356 1.00 92.88 192 GLU A CA 1
ATOM 1477 C C . GLU A 1 192 ? 22.171 -1.576 -3.835 1.00 92.88 192 GLU A C 1
ATOM 1479 O O . GLU A 1 192 ? 21.924 -2.530 -3.097 1.00 92.88 192 GLU A O 1
ATOM 1484 N N . ALA A 1 193 ? 22.249 -0.322 -3.374 1.00 88.69 193 ALA A N 1
ATOM 1485 C CA . ALA A 1 193 ? 22.151 0.021 -1.957 1.00 88.69 193 ALA A CA 1
ATOM 1486 C C . ALA A 1 193 ? 20.723 -0.146 -1.402 1.00 88.69 193 ALA A C 1
ATOM 1488 O O . ALA A 1 193 ? 20.553 -0.595 -0.269 1.00 88.69 193 ALA A O 1
ATOM 1489 N N . THR A 1 194 ? 19.694 0.142 -2.212 1.00 88.31 194 THR A N 1
ATOM 1490 C CA . THR A 1 194 ? 18.262 0.017 -1.855 1.00 88.31 194 THR A CA 1
ATOM 1491 C C . THR A 1 194 ? 17.879 -1.387 -1.372 1.00 88.31 194 THR A C 1
ATOM 1493 O O . THR A 1 194 ? 16.926 -1.560 -0.601 1.00 88.31 194 THR A O 1
ATOM 1496 N N . PHE A 1 195 ? 18.622 -2.401 -1.818 1.00 91.75 195 PHE A N 1
ATOM 1497 C CA . PHE A 1 195 ? 18.397 -3.804 -1.480 1.00 91.75 195 PHE A CA 1
ATOM 1498 C C . PHE A 1 195 ? 19.612 -4.467 -0.819 1.00 91.75 195 PHE A C 1
ATOM 1500 O O . PHE A 1 195 ? 19.664 -5.691 -0.761 1.00 91.75 195 PHE A O 1
ATOM 1507 N N . ALA A 1 196 ? 20.576 -3.702 -0.291 1.00 85.50 196 ALA A N 1
ATOM 1508 C CA . ALA A 1 196 ? 21.839 -4.235 0.239 1.00 85.50 196 ALA A CA 1
ATOM 1509 C C . ALA A 1 196 ? 21.674 -5.296 1.348 1.00 85.50 196 ALA A C 1
ATOM 1511 O O . ALA A 1 196 ? 22.540 -6.151 1.514 1.00 85.50 196 ALA A O 1
ATOM 1512 N N . SER A 1 197 ? 20.556 -5.283 2.083 1.00 82.81 197 SER A N 1
ATOM 1513 C CA . SER A 1 197 ? 20.218 -6.296 3.095 1.00 82.81 197 SER A CA 1
ATOM 1514 C C . SER A 1 197 ? 19.738 -7.637 2.518 1.00 82.81 197 SER A C 1
ATOM 1516 O O . SER A 1 197 ? 19.482 -8.569 3.278 1.00 82.81 197 SER A O 1
ATOM 1518 N N . GLY A 1 198 ? 19.633 -7.754 1.193 1.00 85.62 198 GLY A N 1
ATOM 1519 C CA . GLY A 1 198 ? 19.238 -8.965 0.484 1.00 85.62 198 GLY A CA 1
ATOM 1520 C C . GLY A 1 198 ? 17.860 -8.871 -0.169 1.00 85.62 198 GLY A C 1
ATOM 1521 O O . GLY A 1 198 ? 17.252 -7.804 -0.284 1.00 85.62 198 GLY A O 1
ATOM 1522 N N . SER A 1 199 ? 17.380 -10.021 -0.645 1.00 87.56 199 SER A N 1
ATOM 1523 C CA . SER A 1 199 ? 16.112 -10.104 -1.365 1.00 87.56 199 SER A CA 1
ATOM 1524 C C . SER A 1 199 ? 14.908 -9.870 -0.450 1.00 87.56 199 SER A C 1
ATOM 1526 O O . SER A 1 199 ? 14.821 -10.476 0.617 1.00 87.56 199 SER A O 1
ATOM 1528 N N . ARG A 1 200 ? 13.930 -9.068 -0.888 1.00 92.56 200 ARG A N 1
ATOM 1529 C CA . ARG A 1 200 ? 12.670 -8.829 -0.153 1.00 92.56 200 ARG A CA 1
ATOM 1530 C C . ARG A 1 200 ? 11.484 -8.603 -1.083 1.00 92.56 200 ARG A C 1
ATOM 1532 O O . ARG A 1 200 ? 11.658 -8.183 -2.224 1.00 92.56 200 ARG A O 1
ATOM 1539 N N . TRP A 1 201 ? 10.278 -8.853 -0.577 1.00 95.44 201 TRP A N 1
ATOM 1540 C CA . TRP A 1 201 ? 9.035 -8.570 -1.293 1.00 95.44 201 TRP A CA 1
ATOM 1541 C C . TRP A 1 201 ? 8.723 -7.072 -1.289 1.00 95.44 201 TRP A C 1
ATOM 1543 O O . TRP A 1 201 ? 8.718 -6.415 -0.241 1.00 95.44 201 TRP A O 1
ATOM 1553 N N . VAL A 1 202 ? 8.465 -6.540 -2.480 1.00 95.62 202 VAL A N 1
ATOM 1554 C CA . VAL A 1 202 ? 8.201 -5.126 -2.736 1.00 95.62 202 VAL A CA 1
ATOM 1555 C C . VAL A 1 202 ? 6.909 -4.958 -3.515 1.00 95.62 202 VAL A C 1
ATOM 1557 O O . VAL A 1 202 ? 6.678 -5.662 -4.497 1.00 95.62 202 VAL A O 1
ATOM 1560 N N . ARG A 1 203 ? 6.118 -3.961 -3.131 1.00 95.19 203 ARG A N 1
ATOM 1561 C CA . ARG A 1 203 ? 5.028 -3.409 -3.931 1.00 95.19 203 ARG A CA 1
ATOM 1562 C C . ARG A 1 203 ? 5.400 -2.001 -4.387 1.00 95.19 203 ARG A C 1
ATOM 1564 O O . ARG A 1 203 ? 5.739 -1.158 -3.558 1.00 95.19 203 ARG A O 1
ATOM 1571 N N . PHE A 1 204 ? 5.290 -1.734 -5.683 1.00 94.50 204 PHE A N 1
ATOM 1572 C CA . PHE A 1 204 ? 5.402 -0.374 -6.206 1.00 94.50 204 PHE A CA 1
ATOM 1573 C C . PHE A 1 204 ? 4.051 0.341 -6.132 1.00 94.50 204 PHE A C 1
ATOM 1575 O O . PHE A 1 204 ? 3.003 -0.263 -6.387 1.00 94.50 204 PHE A O 1
ATOM 1582 N N . THR A 1 205 ? 4.063 1.612 -5.742 1.00 86.88 205 THR A N 1
ATOM 1583 C CA . THR A 1 205 ? 2.856 2.429 -5.558 1.00 86.88 205 THR A CA 1
ATOM 1584 C C . THR A 1 205 ? 3.072 3.864 -6.033 1.00 86.88 205 THR A C 1
ATOM 1586 O O . THR A 1 205 ? 4.197 4.276 -6.293 1.00 86.88 205 THR A O 1
ATOM 1589 N N . GLY A 1 206 ? 1.980 4.629 -6.115 1.00 83.31 206 GLY A N 1
ATOM 1590 C CA . GLY A 1 206 ? 2.016 6.067 -6.375 1.00 83.31 206 GLY A CA 1
ATOM 1591 C C . GLY A 1 206 ? 2.313 6.442 -7.827 1.00 83.31 206 GLY A C 1
ATOM 1592 O O . GLY A 1 206 ? 2.230 5.625 -8.747 1.00 83.31 206 GLY A O 1
ATOM 1593 N N . VAL A 1 207 ? 2.627 7.720 -8.048 1.00 83.00 207 VAL A N 1
ATOM 1594 C CA . VAL A 1 207 ? 2.811 8.296 -9.397 1.00 83.00 207 VAL A CA 1
ATOM 1595 C C . VAL A 1 207 ? 4.073 7.783 -10.100 1.00 83.00 207 VAL A C 1
ATOM 1597 O O . VAL A 1 207 ? 4.173 7.849 -11.330 1.00 83.00 207 VAL A O 1
ATOM 1600 N N . GLY A 1 208 ? 5.009 7.209 -9.338 1.00 84.69 208 GLY A N 1
ATOM 1601 C CA . GLY A 1 208 ? 6.193 6.530 -9.859 1.00 84.69 208 GLY A CA 1
ATOM 1602 C C . GLY A 1 208 ? 5.868 5.317 -10.727 1.00 84.69 208 GLY A C 1
ATOM 1603 O O . GLY A 1 208 ? 6.652 4.977 -11.604 1.00 84.69 208 GLY A O 1
ATOM 1604 N N . GLY A 1 209 ? 4.694 4.710 -10.583 1.00 89.31 209 GLY A N 1
ATOM 1605 C CA . GLY A 1 209 ? 4.321 3.491 -11.298 1.00 89.31 209 GLY A CA 1
ATOM 1606 C C . GLY A 1 209 ? 4.036 2.345 -10.340 1.00 89.31 209 GLY A C 1
ATOM 1607 O O . GLY A 1 209 ? 4.596 2.284 -9.250 1.00 89.31 209 GLY A O 1
ATOM 1608 N N . THR A 1 210 ? 3.176 1.420 -10.755 1.00 90.19 210 THR A N 1
ATOM 1609 C CA . THR A 1 210 ? 2.716 0.309 -9.903 1.00 90.19 210 THR A CA 1
ATOM 1610 C C . THR A 1 210 ? 3.261 -1.051 -10.328 1.00 90.19 210 THR A C 1
ATOM 1612 O O . THR A 1 210 ? 3.151 -2.021 -9.580 1.00 90.19 210 THR A O 1
ATOM 1615 N N . GLU A 1 211 ? 3.859 -1.147 -11.516 1.00 94.94 211 GLU A N 1
ATOM 1616 C CA . GLU A 1 211 ? 4.339 -2.409 -12.085 1.00 94.94 211 GLU A CA 1
ATOM 1617 C C . GLU A 1 211 ? 5.710 -2.251 -12.738 1.00 94.94 211 GLU A C 1
ATOM 1619 O O . GLU A 1 211 ? 6.010 -1.194 -13.289 1.00 94.94 211 GLU A O 1
ATOM 1624 N N . ILE A 1 212 ? 6.531 -3.307 -12.734 1.00 97.38 212 ILE A N 1
ATOM 1625 C CA . ILE A 1 212 ? 7.746 -3.341 -13.560 1.00 97.38 212 ILE A CA 1
ATOM 1626 C C . ILE A 1 212 ? 7.315 -3.545 -15.025 1.00 97.38 212 ILE A C 1
ATOM 1628 O O . ILE A 1 212 ? 6.550 -4.472 -15.301 1.00 97.38 212 ILE A O 1
ATOM 1632 N N . PRO A 1 213 ? 7.792 -2.730 -15.985 1.00 96.06 213 PRO A N 1
ATOM 1633 C CA . PRO A 1 213 ? 7.418 -2.872 -17.391 1.00 96.06 213 PRO A CA 1
ATOM 1634 C C . PRO A 1 213 ? 7.830 -4.243 -17.941 1.00 96.06 213 PRO A C 1
ATOM 1636 O O . PRO A 1 213 ? 8.929 -4.715 -17.671 1.00 96.06 213 PRO A O 1
ATOM 1639 N N . THR A 1 214 ? 6.976 -4.863 -18.760 1.00 94.00 214 THR A N 1
ATOM 1640 C CA . THR A 1 214 ? 7.226 -6.183 -19.385 1.00 94.00 214 THR A CA 1
ATOM 1641 C C . THR A 1 214 ? 7.882 -6.104 -20.764 1.00 94.00 214 THR A C 1
ATOM 1643 O O . THR A 1 214 ? 7.977 -7.087 -21.498 1.00 94.00 214 THR A O 1
ATOM 1646 N N . LYS A 1 215 ? 8.316 -4.904 -21.150 1.00 91.19 215 LYS A N 1
ATOM 1647 C CA . LYS A 1 215 ? 9.032 -4.630 -22.394 1.00 91.19 215 LYS A CA 1
ATOM 1648 C C . LYS A 1 215 ? 10.233 -3.754 -22.092 1.00 91.19 215 LYS A C 1
ATOM 1650 O O . LYS A 1 215 ? 10.186 -2.935 -21.176 1.00 91.19 215 LYS A O 1
ATOM 1655 N N . ALA A 1 216 ? 11.270 -3.916 -22.906 1.00 94.75 216 ALA A N 1
ATOM 1656 C CA . ALA A 1 216 ? 12.482 -3.123 -22.826 1.00 94.75 216 ALA A CA 1
ATOM 1657 C C . ALA A 1 216 ? 12.157 -1.626 -22.832 1.00 94.75 216 ALA A C 1
ATOM 1659 O O . ALA A 1 216 ? 11.462 -1.122 -23.719 1.00 94.75 216 ALA A O 1
ATOM 1660 N N . VAL A 1 217 ? 12.649 -0.934 -21.807 1.00 93.12 217 VAL A N 1
ATOM 1661 C CA . VAL A 1 217 ? 12.413 0.493 -21.615 1.00 93.12 217 VAL A CA 1
ATOM 1662 C C . VAL A 1 217 ? 13.443 1.304 -22.371 1.00 93.12 217 VAL A C 1
ATOM 1664 O O . VAL A 1 217 ? 13.169 2.460 -22.597 1.00 93.12 217 VAL A O 1
ATOM 1667 N N . GLY A 1 218 ? 14.596 0.792 -22.798 1.00 93.94 218 GLY A N 1
ATOM 1668 C CA . GLY A 1 218 ? 15.682 1.610 -23.346 1.00 93.94 218 GLY A CA 1
ATOM 1669 C C . GLY A 1 218 ? 16.458 2.372 -22.267 1.00 93.94 218 GLY A C 1
ATOM 1670 O O . GLY A 1 218 ? 15.899 2.765 -21.238 1.00 93.94 218 GLY A O 1
ATOM 1671 N N . SER A 1 219 ? 17.753 2.581 -22.506 1.00 95.31 219 SER A N 1
ATOM 1672 C CA . SER A 1 219 ? 18.668 3.248 -21.567 1.00 95.31 219 SER A CA 1
ATOM 1673 C C . SER A 1 219 ? 18.314 4.711 -21.235 1.00 95.31 219 SER A C 1
ATOM 1675 O O . SER A 1 219 ? 17.599 5.389 -21.974 1.00 95.31 219 SER A O 1
ATOM 1677 N N . ASN A 1 220 ? 18.869 5.206 -20.124 1.00 96.50 220 ASN A N 1
ATOM 1678 C CA . ASN A 1 220 ? 18.776 6.587 -19.633 1.00 96.50 220 ASN A CA 1
ATOM 1679 C C . ASN A 1 220 ? 17.342 7.077 -19.369 1.00 96.50 220 ASN A C 1
ATOM 1681 O O . ASN A 1 220 ? 16.958 8.178 -19.772 1.00 96.50 220 ASN A O 1
ATOM 1685 N N . ARG A 1 221 ? 16.556 6.267 -18.653 1.00 96.31 221 ARG A N 1
ATOM 1686 C CA . ARG A 1 221 ? 15.216 6.616 -18.152 1.00 96.31 221 ARG A CA 1
ATOM 1687 C C . ARG A 1 221 ? 15.047 6.193 -16.695 1.00 96.31 221 ARG A C 1
ATOM 1689 O O . ARG A 1 221 ? 15.949 5.597 -16.115 1.00 96.31 221 ARG A O 1
ATOM 1696 N N . CYS A 1 222 ? 13.892 6.505 -16.112 1.00 96.75 222 CYS A N 1
ATOM 1697 C CA . CYS A 1 222 ? 13.492 6.082 -14.768 1.00 96.75 222 CYS A CA 1
ATOM 1698 C C . CYS A 1 222 ? 14.508 6.429 -13.656 1.00 96.75 222 CYS A C 1
ATOM 1700 O O . CYS A 1 222 ? 14.751 5.651 -12.725 1.00 96.75 222 CYS A O 1
ATOM 1702 N N . GLY A 1 223 ? 15.131 7.608 -13.770 1.00 97.06 223 GLY A N 1
ATOM 1703 C CA . GLY A 1 223 ? 16.096 8.123 -12.799 1.00 97.06 223 GLY A CA 1
ATOM 1704 C C . GLY A 1 223 ? 17.453 7.421 -12.826 1.00 97.06 223 GLY A C 1
ATOM 1705 O O . GLY A 1 223 ? 18.321 7.726 -12.010 1.00 97.06 223 GLY A O 1
ATOM 1706 N N . THR A 1 224 ? 17.675 6.512 -13.778 1.00 97.81 224 THR A N 1
ATOM 1707 C CA . THR A 1 224 ? 18.899 5.716 -13.865 1.00 97.81 224 THR A CA 1
ATOM 1708 C C . THR A 1 224 ? 19.492 5.711 -15.270 1.00 97.81 224 THR A C 1
ATOM 1710 O O . THR A 1 224 ? 18.976 6.312 -16.216 1.00 97.81 224 THR A O 1
ATOM 1713 N N . LYS A 1 225 ? 20.617 5.018 -15.377 1.00 97.69 225 LYS A N 1
ATOM 1714 C CA . LYS A 1 225 ? 21.389 4.796 -16.586 1.00 97.69 225 LYS A CA 1
ATOM 1715 C C . LYS A 1 225 ? 20.910 3.526 -17.299 1.00 97.69 225 LYS A C 1
ATOM 1717 O O . LYS A 1 225 ? 20.478 3.605 -18.449 1.00 97.69 225 LYS A O 1
ATOM 1722 N N . ALA A 1 226 ? 20.926 2.380 -16.623 1.00 98.06 226 ALA A N 1
ATOM 1723 C CA . ALA A 1 226 ? 20.457 1.108 -17.162 1.00 98.06 226 ALA A CA 1
ATOM 1724 C C . ALA A 1 226 ? 19.104 0.708 -16.566 1.00 98.06 226 ALA A C 1
ATOM 1726 O O . ALA A 1 226 ? 18.936 0.592 -15.349 1.00 98.06 226 ALA A O 1
ATOM 1727 N N . THR A 1 227 ? 18.129 0.488 -17.434 1.00 98.25 227 THR A N 1
ATOM 1728 C CA . THR A 1 227 ? 16.715 0.453 -17.060 1.00 98.25 227 THR A CA 1
ATOM 1729 C C . THR A 1 227 ? 16.222 -0.980 -16.898 1.00 98.25 227 THR A C 1
ATOM 1731 O O . THR A 1 227 ? 16.337 -1.804 -17.803 1.00 98.25 227 THR A O 1
ATOM 1734 N N . GLY A 1 228 ? 15.701 -1.306 -15.716 1.00 98.25 228 GLY A N 1
ATOM 1735 C CA . GLY A 1 228 ? 15.185 -2.635 -15.399 1.00 98.25 228 GLY A CA 1
ATOM 1736 C C . GLY A 1 228 ? 13.765 -2.853 -15.922 1.00 98.25 228 GLY A C 1
ATOM 1737 O O . GLY A 1 228 ? 12.865 -2.086 -15.579 1.00 98.25 228 GLY A O 1
ATOM 1738 N N . TRP A 1 229 ? 13.555 -3.924 -16.689 1.00 98.06 229 TRP A N 1
ATOM 1739 C CA . TRP A 1 229 ? 12.249 -4.401 -17.161 1.00 98.06 229 TRP A CA 1
ATOM 1740 C C . TRP A 1 229 ? 12.126 -5.919 -16.978 1.00 98.06 229 TRP A C 1
ATOM 1742 O O . TRP A 1 229 ? 13.119 -6.640 -17.041 1.00 98.06 229 TRP A O 1
ATOM 1752 N N . TYR A 1 230 ? 10.921 -6.423 -16.729 1.00 97.50 230 TYR A N 1
ATOM 1753 C CA . TYR A 1 230 ? 10.674 -7.840 -16.475 1.00 97.50 230 TYR A CA 1
ATOM 1754 C C . TYR A 1 230 ? 10.499 -8.608 -17.789 1.00 97.50 230 TYR A C 1
ATOM 1756 O O . TYR A 1 230 ? 9.576 -8.339 -18.551 1.00 97.50 230 TYR A O 1
ATOM 1764 N N . SER A 1 231 ? 11.380 -9.571 -18.055 1.00 92.69 231 SER A N 1
ATOM 1765 C CA . SER A 1 231 ? 11.363 -10.392 -19.272 1.00 92.69 231 SER A CA 1
ATOM 1766 C C . SER A 1 231 ? 10.593 -11.706 -19.123 1.00 92.69 231 SER A C 1
ATOM 1768 O O . SER A 1 231 ? 10.459 -12.453 -20.092 1.00 92.69 231 SER A O 1
ATOM 1770 N N . GLY A 1 232 ? 10.090 -11.996 -17.920 1.00 88.25 232 GLY A N 1
ATOM 1771 C CA . GLY A 1 232 ? 9.241 -13.152 -17.652 1.00 88.25 232 GLY A CA 1
ATOM 1772 C C . GLY A 1 232 ? 7.772 -12.921 -18.009 1.00 88.25 232 GLY A C 1
ATOM 1773 O O . GLY A 1 232 ? 7.333 -11.809 -18.306 1.00 88.25 232 GLY A O 1
ATOM 1774 N N . ALA A 1 233 ? 6.989 -13.997 -17.940 1.00 84.69 233 ALA A N 1
ATOM 1775 C CA . ALA A 1 233 ? 5.536 -13.908 -17.998 1.00 84.69 233 ALA A CA 1
ATOM 1776 C C . ALA A 1 233 ? 4.992 -13.453 -16.636 1.00 84.69 233 ALA A C 1
ATOM 1778 O O . ALA A 1 233 ? 5.339 -14.029 -15.606 1.00 84.69 233 ALA A O 1
ATOM 1779 N N . MET A 1 234 ? 4.140 -12.425 -16.627 1.00 83.62 234 MET A N 1
ATOM 1780 C CA . MET A 1 234 ? 3.445 -12.017 -15.403 1.00 83.62 234 MET A CA 1
ATOM 1781 C C . MET A 1 234 ? 2.451 -13.110 -14.973 1.00 83.62 234 MET A C 1
ATOM 1783 O O . MET A 1 234 ? 1.766 -13.668 -15.837 1.00 83.62 234 MET A O 1
ATOM 1787 N N . PRO A 1 235 ? 2.331 -13.412 -13.667 1.00 84.50 235 PRO A N 1
ATOM 1788 C CA . PRO A 1 235 ? 1.354 -14.380 -13.179 1.00 84.50 235 PRO A CA 1
ATOM 1789 C C . PRO A 1 235 ? -0.070 -13.883 -13.447 1.00 84.50 235 PRO A C 1
ATOM 1791 O O . PRO A 1 235 ? -0.493 -12.853 -12.933 1.00 84.50 235 PRO A O 1
ATOM 1794 N N . THR A 1 236 ? -0.842 -14.616 -14.246 1.00 77.75 236 THR A N 1
ATOM 1795 C CA . THR A 1 236 ? -2.223 -14.226 -14.585 1.00 77.75 236 THR A CA 1
ATOM 1796 C C . THR A 1 236 ? -3.260 -14.782 -13.616 1.00 77.75 236 THR A C 1
ATOM 1798 O O . THR A 1 236 ? -4.385 -14.295 -13.587 1.00 77.75 236 THR A O 1
ATOM 1801 N N . VAL A 1 237 ? -2.901 -15.812 -12.844 1.00 74.81 237 VAL A N 1
ATOM 1802 C CA . VAL A 1 237 ? -3.781 -16.426 -11.847 1.00 74.81 237 VAL A CA 1
ATOM 1803 C C . VAL A 1 237 ? -3.488 -15.807 -10.487 1.00 74.81 237 VAL A C 1
ATOM 1805 O O . VAL A 1 237 ? -2.332 -15.697 -10.078 1.00 74.81 237 VAL A O 1
ATOM 1808 N N . VAL A 1 238 ? -4.547 -15.402 -9.799 1.00 75.62 238 VAL A N 1
ATOM 1809 C CA . VAL A 1 238 ? -4.492 -14.857 -8.444 1.00 75.62 238 VAL A CA 1
ATOM 1810 C C . VAL A 1 238 ? -3.808 -1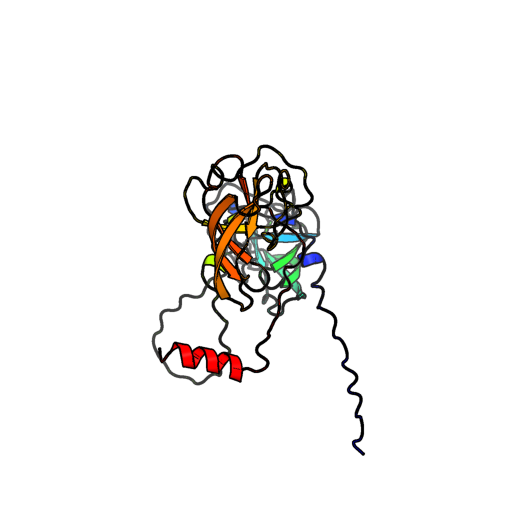5.846 -7.495 1.00 75.62 238 VAL A C 1
ATOM 1812 O O . VAL A 1 238 ? -3.990 -17.056 -7.612 1.00 75.62 238 VAL A O 1
ATOM 1815 N N . ASP A 1 239 ? -2.995 -15.316 -6.586 1.00 72.88 239 ASP A N 1
ATOM 1816 C CA . ASP A 1 239 ? -2.185 -16.049 -5.611 1.00 72.88 239 ASP A CA 1
ATOM 1817 C C . ASP A 1 239 ? -1.192 -17.051 -6.224 1.00 72.88 239 ASP A C 1
ATOM 1819 O O . ASP A 1 239 ? -0.808 -18.052 -5.622 1.00 72.88 239 ASP A O 1
ATOM 1823 N N . THR A 1 240 ? -0.751 -16.784 -7.456 1.00 78.81 240 THR A N 1
ATOM 1824 C CA . THR A 1 240 ? 0.325 -17.556 -8.079 1.00 78.81 240 THR A CA 1
ATOM 1825 C C . THR A 1 240 ? 1.592 -16.739 -8.221 1.00 78.81 240 THR A C 1
ATOM 1827 O O . THR A 1 240 ? 1.570 -15.544 -8.533 1.00 78.81 240 THR A O 1
ATOM 1830 N N . THR A 1 241 ? 2.711 -17.426 -8.009 1.00 85.88 241 THR A N 1
ATOM 1831 C CA . THR A 1 241 ? 4.053 -16.876 -8.150 1.00 85.88 241 THR A CA 1
ATOM 1832 C C . THR A 1 241 ? 4.671 -17.369 -9.449 1.00 85.88 241 THR A C 1
ATOM 1834 O O . THR A 1 241 ? 4.731 -18.573 -9.691 1.00 85.88 241 THR A O 1
ATOM 1837 N N . SER A 1 242 ? 5.154 -16.448 -10.276 1.00 88.88 242 SER A N 1
ATOM 1838 C CA . SER A 1 242 ? 5.954 -16.757 -11.463 1.00 88.88 242 SER A CA 1
ATOM 1839 C C . SER A 1 242 ? 7.390 -16.290 -11.265 1.00 88.88 242 SER A C 1
ATOM 1841 O O . SER A 1 242 ? 7.642 -15.175 -10.804 1.00 88.88 242 SER A O 1
ATOM 1843 N N . SER A 1 243 ? 8.340 -17.148 -11.624 1.00 91.19 243 SER A N 1
ATOM 1844 C CA . SER A 1 243 ? 9.758 -16.803 -11.661 1.00 91.19 243 SER A CA 1
ATOM 1845 C C . SER A 1 243 ? 10.126 -16.251 -13.034 1.00 91.19 243 SER A C 1
ATOM 1847 O O . SER A 1 243 ? 9.631 -16.707 -14.064 1.00 91.19 243 SER A O 1
ATOM 1849 N N . GLY A 1 244 ? 11.015 -15.269 -13.061 1.00 93.31 244 GLY A N 1
ATOM 1850 C CA . GLY A 1 244 ? 11.557 -14.717 -14.298 1.00 93.31 244 GLY A CA 1
ATOM 1851 C C . GLY A 1 244 ? 12.752 -13.826 -14.006 1.00 93.31 244 GLY A C 1
ATOM 1852 O O . GLY A 1 244 ? 13.252 -13.812 -12.884 1.00 93.31 244 GLY A O 1
ATOM 1853 N N . SER A 1 245 ? 13.191 -13.051 -14.993 1.00 97.19 245 SER A N 1
ATOM 1854 C CA . SER A 1 245 ? 14.295 -12.116 -14.800 1.00 97.19 245 SER A CA 1
ATOM 1855 C C . SER A 1 245 ? 13.847 -10.680 -15.039 1.00 97.19 245 SER A C 1
ATOM 1857 O O . SER A 1 245 ? 13.082 -10.396 -15.956 1.00 97.19 245 SER A O 1
ATOM 1859 N N . VAL A 1 246 ? 14.366 -9.749 -14.246 1.00 98.44 246 VAL A N 1
ATOM 1860 C CA . VAL A 1 246 ? 14.478 -8.356 -14.669 1.00 98.44 246 VAL A CA 1
ATOM 1861 C C . VAL A 1 246 ? 15.756 -8.226 -15.480 1.00 98.44 246 VAL A C 1
ATOM 1863 O O . VAL A 1 246 ? 16.843 -8.482 -14.967 1.00 98.44 246 VAL A O 1
ATOM 1866 N N . CYS A 1 247 ? 15.618 -7.819 -16.732 1.00 98.38 247 CYS A N 1
ATOM 1867 C CA . CYS A 1 247 ? 16.701 -7.436 -17.620 1.00 98.38 247 CYS A CA 1
ATOM 1868 C C . CYS A 1 247 ? 17.001 -5.942 -17.459 1.00 98.38 247 CYS A C 1
ATOM 1870 O O . CYS A 1 247 ? 16.084 -5.125 -17.447 1.00 98.38 247 CYS A O 1
ATOM 1872 N N . PHE A 1 248 ? 18.278 -5.584 -17.358 1.00 98.38 248 PHE A N 1
ATOM 1873 C CA . PHE A 1 248 ? 18.739 -4.199 -17.346 1.00 98.38 248 PHE A CA 1
ATOM 1874 C C . PHE A 1 248 ? 19.227 -3.818 -18.740 1.00 98.38 248 PHE A C 1
ATOM 1876 O O . PHE A 1 248 ? 20.231 -4.345 -19.232 1.00 98.38 248 PHE A O 1
ATOM 1883 N N . ASP A 1 249 ? 18.479 -2.920 -19.365 1.00 97.38 249 ASP A N 1
ATOM 1884 C CA . ASP A 1 249 ? 18.711 -2.401 -20.705 1.00 97.38 249 ASP A CA 1
ATOM 1885 C C . ASP A 1 249 ? 19.777 -1.299 -20.669 1.00 97.38 249 ASP A C 1
ATOM 1887 O O . ASP A 1 249 ? 19.674 -0.334 -19.903 1.00 97.38 249 ASP A O 1
ATOM 1891 N N . TRP A 1 250 ? 20.824 -1.466 -21.477 1.00 96.31 250 TRP A N 1
ATOM 1892 C CA . TRP A 1 250 ? 21.915 -0.509 -21.609 1.00 96.31 250 TRP A CA 1
ATOM 1893 C C . TRP A 1 250 ? 22.467 -0.508 -23.036 1.00 96.31 250 TRP A C 1
ATOM 1895 O O . TRP A 1 250 ? 22.817 -1.560 -23.579 1.00 96.31 250 TRP A O 1
ATOM 1905 N N . GLU A 1 251 ? 22.605 0.690 -23.612 1.00 91.44 251 GLU A N 1
ATOM 1906 C CA . GLU A 1 251 ? 23.040 0.908 -24.998 1.00 91.44 251 GLU A CA 1
ATOM 1907 C C . GLU A 1 251 ? 22.181 0.126 -26.008 1.00 91.44 251 GLU A C 1
ATOM 1909 O O . GLU A 1 251 ? 20.990 0.394 -26.137 1.00 91.44 251 GLU A O 1
ATOM 1914 N N . SER A 1 252 ? 22.779 -0.811 -26.748 1.00 90.81 252 SER A N 1
ATOM 1915 C CA . SER A 1 252 ? 22.124 -1.632 -27.770 1.00 90.81 252 SER A CA 1
ATOM 1916 C C . SER A 1 252 ? 21.735 -3.027 -27.274 1.00 90.81 252 SER A C 1
ATOM 1918 O O . SER A 1 252 ? 21.220 -3.828 -28.054 1.00 90.81 252 SER A O 1
ATOM 1920 N N . ASN A 1 253 ? 21.976 -3.342 -25.996 1.00 96.31 253 ASN A N 1
ATOM 1921 C CA . ASN A 1 253 ? 21.617 -4.627 -25.407 1.00 96.31 253 ASN A CA 1
ATOM 1922 C C . ASN A 1 253 ? 20.525 -4.445 -24.348 1.00 96.31 253 ASN A C 1
ATOM 1924 O O . ASN A 1 253 ? 20.786 -4.027 -23.217 1.00 96.31 253 ASN A O 1
ATOM 1928 N N . SER A 1 254 ? 19.308 -4.849 -24.708 1.00 96.00 254 SER A N 1
ATOM 1929 C CA . SER A 1 254 ? 18.130 -4.747 -23.848 1.00 96.00 254 SER A CA 1
ATOM 1930 C C . SER A 1 254 ? 18.164 -5.667 -22.624 1.00 96.00 254 SER A C 1
ATOM 1932 O O . SER A 1 254 ? 17.322 -5.532 -21.745 1.00 96.00 254 SER A O 1
ATOM 1934 N N . CYS A 1 255 ? 19.104 -6.608 -22.530 1.00 97.06 255 CYS A N 1
ATOM 1935 C CA . CYS A 1 255 ? 19.292 -7.457 -21.354 1.00 97.06 255 CYS A CA 1
ATOM 1936 C C . CYS A 1 255 ? 20.785 -7.649 -21.070 1.00 97.06 255 CYS A C 1
ATOM 1938 O O . CYS A 1 255 ? 21.296 -8.770 -21.031 1.00 97.06 255 CYS A O 1
ATOM 1940 N N . ARG A 1 256 ? 21.513 -6.536 -20.912 1.00 97.06 256 ARG A N 1
ATOM 1941 C CA . ARG A 1 256 ? 22.963 -6.580 -20.691 1.00 97.06 256 ARG A CA 1
ATOM 1942 C C . ARG A 1 256 ? 23.325 -7.212 -19.350 1.00 97.06 256 ARG A C 1
ATOM 1944 O O . ARG A 1 256 ? 24.289 -7.969 -19.267 1.00 97.06 256 ARG A O 1
ATOM 1951 N N . TRP A 1 257 ? 22.531 -6.924 -18.327 1.00 98.06 257 TRP A N 1
ATOM 1952 C CA . TRP A 1 257 ? 22.589 -7.585 -17.026 1.00 98.06 257 TRP A CA 1
ATOM 1953 C C . TRP A 1 257 ? 21.201 -8.061 -16.632 1.00 98.06 257 TRP A C 1
ATOM 1955 O O . TRP A 1 257 ? 20.205 -7.599 -17.187 1.00 98.06 257 TRP A O 1
ATOM 1965 N N . LYS A 1 258 ? 21.120 -8.963 -15.654 1.00 97.69 258 LYS A N 1
ATOM 1966 C CA . LYS A 1 258 ? 19.830 -9.444 -15.171 1.00 97.69 258 LYS A CA 1
ATOM 1967 C C . LYS A 1 258 ? 19.829 -9.813 -13.701 1.00 97.69 258 LYS A C 1
ATOM 1969 O O . LYS A 1 258 ? 20.853 -10.213 -13.149 1.00 97.69 258 LYS A O 1
ATOM 1974 N N . ASN A 1 259 ? 18.643 -9.745 -13.115 1.00 97.31 259 ASN A N 1
ATOM 1975 C CA . ASN A 1 259 ? 18.334 -10.338 -11.829 1.00 97.31 259 ASN A CA 1
ATOM 1976 C C . ASN A 1 259 ? 17.166 -11.300 -11.946 1.00 97.31 259 ASN A C 1
ATOM 1978 O O . ASN A 1 259 ? 16.120 -10.916 -12.449 1.00 97.31 259 ASN A O 1
ATOM 1982 N N . ASP A 1 260 ? 17.330 -12.516 -11.441 1.00 96.44 260 ASP A N 1
ATOM 1983 C CA . ASP A 1 260 ? 16.219 -13.452 -11.310 1.00 96.44 260 ASP A CA 1
ATOM 1984 C C . ASP A 1 260 ? 15.379 -13.068 -10.092 1.00 96.44 260 ASP A C 1
ATOM 1986 O O . ASP A 1 260 ? 15.921 -12.804 -9.011 1.00 96.44 260 ASP A O 1
ATOM 1990 N N . ILE A 1 261 ? 14.069 -12.996 -10.300 1.00 97.62 261 ILE A N 1
ATOM 1991 C CA . ILE A 1 261 ? 13.082 -12.543 -9.325 1.00 97.62 261 ILE A CA 1
ATOM 1992 C C . ILE A 1 261 ? 11.856 -13.455 -9.346 1.00 97.62 261 ILE A C 1
ATOM 1994 O O . ILE A 1 261 ? 11.605 -14.182 -10.312 1.00 97.62 261 ILE A O 1
ATOM 1998 N N . ASN A 1 262 ? 11.049 -13.332 -8.300 1.00 96.00 262 ASN A N 1
ATOM 1999 C CA . ASN A 1 262 ? 9.707 -13.891 -8.245 1.00 96.00 262 ASN A CA 1
ATOM 2000 C C . ASN A 1 262 ? 8.678 -12.763 -8.263 1.00 96.00 262 ASN A C 1
ATOM 2002 O O . ASN A 1 262 ? 8.888 -11.718 -7.644 1.00 96.00 262 ASN A O 1
ATOM 2006 N N . VAL A 1 263 ? 7.563 -12.982 -8.950 1.00 97.12 263 VAL A N 1
ATOM 2007 C CA . VAL A 1 263 ? 6.425 -12.059 -9.003 1.00 97.12 263 VAL A CA 1
ATOM 2008 C C . VAL A 1 263 ? 5.194 -12.820 -8.546 1.00 97.12 263 VAL A C 1
ATOM 2010 O O . VAL A 1 263 ? 4.967 -13.915 -9.045 1.00 97.12 263 VAL A O 1
ATOM 2013 N N . THR A 1 264 ? 4.417 -12.272 -7.612 1.00 89.25 264 THR A N 1
ATOM 2014 C CA . THR A 1 264 ? 3.131 -12.858 -7.186 1.00 89.25 264 THR A CA 1
ATOM 2015 C C . THR A 1 264 ? 1.988 -11.945 -7.596 1.00 89.25 264 THR A C 1
ATOM 2017 O O . THR A 1 264 ? 2.075 -10.734 -7.386 1.00 89.25 264 THR A O 1
ATOM 2020 N N . ASN A 1 265 ? 0.929 -12.518 -8.170 1.00 84.88 265 ASN A N 1
ATOM 2021 C CA . ASN A 1 265 ? -0.326 -11.813 -8.425 1.00 84.88 265 ASN A CA 1
ATOM 2022 C C . ASN A 1 265 ? -1.189 -11.832 -7.160 1.00 84.88 265 ASN A C 1
ATOM 2024 O O . ASN A 1 265 ? -1.758 -12.862 -6.816 1.00 84.88 265 ASN A O 1
ATOM 2028 N N . CYS A 1 266 ? -1.301 -10.698 -6.481 1.00 79.62 266 CYS A N 1
ATOM 2029 C CA . CYS A 1 266 ? -2.107 -10.535 -5.272 1.00 79.62 266 CYS A CA 1
ATOM 2030 C C . CYS A 1 266 ? -3.493 -9.958 -5.591 1.00 79.62 266 CYS A C 1
ATOM 2032 O O . CYS A 1 266 ? -4.004 -9.139 -4.832 1.00 79.62 266 CYS A O 1
ATOM 2034 N N . ASP A 1 267 ? -4.055 -10.351 -6.737 1.00 80.25 267 ASP A N 1
ATOM 2035 C CA . ASP A 1 267 ? -5.318 -9.873 -7.307 1.00 80.25 267 ASP A CA 1
ATOM 2036 C C . ASP A 1 267 ? -5.240 -8.443 -7.873 1.00 80.25 267 ASP A C 1
ATOM 2038 O O . ASP A 1 267 ? -4.958 -8.229 -9.065 1.00 80.25 267 ASP A O 1
ATOM 2042 N N . SER A 1 268 ? -5.398 -7.428 -7.023 1.00 76.44 268 SER A N 1
ATOM 2043 C CA . SER A 1 268 ? -5.365 -6.017 -7.437 1.00 76.44 268 SER A CA 1
ATOM 2044 C C . SER A 1 268 ? -3.966 -5.508 -7.776 1.00 76.44 268 SER A C 1
ATOM 2046 O O . SER A 1 268 ? -3.849 -4.520 -8.503 1.00 76.44 268 SER A O 1
ATOM 2048 N N . TYR A 1 269 ? -2.900 -6.157 -7.306 1.00 84.94 269 TYR A N 1
ATOM 2049 C CA . TYR A 1 269 ? -1.519 -5.711 -7.515 1.00 84.94 269 TYR A CA 1
ATOM 2050 C C . TYR A 1 269 ? -0.528 -6.870 -7.591 1.00 84.94 269 TYR A C 1
ATOM 2052 O O . TYR A 1 269 ? -0.817 -7.996 -7.195 1.00 84.94 269 TYR A O 1
ATOM 2060 N N . TYR A 1 270 ? 0.679 -6.557 -8.057 1.00 91.81 270 TYR A N 1
ATOM 2061 C CA . TYR A 1 270 ? 1.811 -7.471 -8.013 1.00 91.81 270 TYR A CA 1
ATOM 2062 C C . TYR A 1 270 ? 2.769 -7.112 -6.883 1.00 91.81 270 TYR A C 1
ATOM 2064 O O . TYR A 1 270 ? 3.003 -5.935 -6.590 1.00 91.81 270 TYR A O 1
ATOM 2072 N N . VAL A 1 271 ? 3.365 -8.142 -6.294 1.00 95.00 271 VAL A N 1
ATOM 2073 C CA . VAL A 1 271 ? 4.546 -8.009 -5.437 1.00 95.00 271 VAL A CA 1
ATOM 2074 C C . VAL A 1 271 ? 5.732 -8.701 -6.087 1.00 95.00 271 VAL A C 1
ATOM 2076 O O . VAL A 1 271 ? 5.594 -9.756 -6.708 1.00 95.00 271 VAL A O 1
ATOM 2079 N N . TYR A 1 272 ? 6.903 -8.099 -5.929 1.00 97.94 272 TYR A N 1
ATOM 2080 C CA . TYR A 1 272 ? 8.142 -8.507 -6.575 1.00 97.94 272 TYR A CA 1
ATOM 2081 C C . TYR A 1 272 ? 9.176 -8.842 -5.506 1.00 97.94 272 TYR A C 1
ATOM 2083 O O . TYR A 1 272 ? 9.469 -8.011 -4.647 1.00 97.94 272 TYR A O 1
ATOM 2091 N N . GLN A 1 273 ? 9.748 -10.039 -5.549 1.00 97.25 273 GLN A N 1
ATOM 2092 C CA . GLN A 1 273 ? 10.878 -10.398 -4.701 1.00 97.25 273 GLN A CA 1
ATOM 2093 C C . GLN A 1 273 ? 12.160 -9.869 -5.347 1.00 97.25 273 GLN A C 1
ATOM 2095 O O . GLN A 1 273 ? 12.763 -10.531 -6.193 1.00 97.25 273 GLN A O 1
ATOM 2100 N N . LEU A 1 274 ? 12.544 -8.648 -4.984 1.00 97.31 274 LEU A N 1
ATOM 2101 C CA . LEU A 1 274 ? 13.661 -7.927 -5.592 1.00 97.31 274 LEU A CA 1
ATOM 2102 C C . LEU A 1 274 ? 14.924 -8.051 -4.753 1.00 97.31 274 LEU A C 1
ATOM 2104 O O . LEU A 1 274 ? 14.851 -8.200 -3.537 1.00 97.31 274 LEU A O 1
ATOM 2108 N N . ARG A 1 275 ? 16.073 -7.954 -5.422 1.00 94.31 275 ARG A N 1
ATOM 2109 C CA . ARG A 1 275 ? 17.425 -8.074 -4.853 1.00 94.31 275 ARG A CA 1
ATOM 2110 C C . ARG A 1 275 ? 18.313 -6.908 -5.319 1.00 94.31 275 ARG A C 1
ATOM 2112 O O . ARG A 1 275 ? 17.897 -6.213 -6.252 1.00 94.31 275 ARG A O 1
ATOM 2119 N N . PRO A 1 276 ? 19.513 -6.691 -4.745 1.00 96.50 276 PRO A N 1
ATOM 2120 C CA . PRO A 1 276 ? 20.457 -5.683 -5.238 1.00 96.50 276 PRO A CA 1
ATOM 2121 C C . PRO A 1 276 ? 20.621 -5.737 -6.749 1.00 96.50 276 PRO A C 1
ATOM 2123 O O . PRO A 1 276 ? 20.772 -6.824 -7.318 1.00 96.50 276 PRO A O 1
ATOM 2126 N N . SER A 1 277 ? 20.579 -4.582 -7.413 1.00 96.31 277 SER A N 1
ATOM 2127 C CA . SER A 1 277 ? 20.955 -4.526 -8.824 1.00 96.31 277 SER A CA 1
ATOM 2128 C C . SER A 1 277 ? 22.428 -4.942 -9.000 1.00 96.31 277 SER A C 1
ATOM 2130 O O . SER A 1 277 ? 23.219 -4.737 -8.082 1.00 96.31 277 SER A O 1
ATOM 2132 N N . PRO A 1 278 ? 22.839 -5.495 -10.161 1.00 95.56 278 PRO A N 1
ATOM 2133 C CA . PRO A 1 278 ? 24.216 -5.967 -10.379 1.00 95.56 278 PRO A CA 1
ATOM 2134 C C . PRO A 1 278 ? 25.316 -4.895 -10.260 1.00 95.56 278 PRO A C 1
ATOM 2136 O O . PRO A 1 278 ? 26.496 -5.230 -10.250 1.00 95.56 278 PRO A O 1
ATOM 2139 N N . GLY A 1 279 ? 24.940 -3.618 -10.191 1.00 94.94 279 GLY A N 1
ATOM 2140 C CA . GLY A 1 279 ? 25.814 -2.501 -9.850 1.00 94.94 279 GLY A CA 1
ATOM 2141 C C . GLY A 1 279 ? 25.037 -1.191 -9.700 1.00 94.94 279 GLY A C 1
ATOM 2142 O O . GLY A 1 279 ? 23.838 -1.116 -10.013 1.00 94.94 279 GLY A O 1
ATOM 2143 N N . CYS A 1 280 ? 25.725 -0.134 -9.259 1.00 95.44 280 CYS A N 1
ATOM 2144 C CA . CYS A 1 280 ? 25.142 1.200 -9.111 1.00 95.44 280 CYS A CA 1
ATOM 2145 C C . CYS A 1 280 ? 25.150 2.021 -10.413 1.00 95.44 280 CYS A C 1
ATOM 2147 O O . CYS A 1 280 ? 25.762 3.077 -10.555 1.00 95.44 280 CYS A O 1
ATOM 2149 N N . SER A 1 281 ? 24.464 1.504 -11.421 1.00 95.88 281 SER A N 1
ATOM 2150 C CA . SER A 1 281 ? 23.995 2.274 -12.583 1.00 95.88 281 SER A CA 1
ATOM 2151 C C . SER A 1 281 ? 22.674 1.714 -13.101 1.00 95.88 281 SER A C 1
ATOM 2153 O O . SER A 1 281 ? 22.277 2.009 -14.223 1.00 95.88 281 SER A O 1
ATOM 2155 N N . MET A 1 282 ? 22.027 0.864 -12.301 1.00 97.38 282 MET A N 1
ATOM 2156 C CA . MET A 1 282 ? 20.872 0.073 -12.679 1.00 97.38 282 MET A CA 1
ATOM 2157 C C . MET A 1 282 ? 19.766 0.240 -11.647 1.00 97.38 282 MET A C 1
ATOM 2159 O O . MET A 1 282 ? 20.032 0.261 -10.443 1.00 97.38 282 MET A O 1
ATOM 2163 N N . ARG A 1 283 ? 18.524 0.310 -12.118 1.00 97.75 283 ARG A N 1
ATOM 2164 C CA . ARG A 1 283 ? 17.345 0.453 -11.261 1.00 97.75 283 ARG A CA 1
ATOM 2165 C C . ARG A 1 283 ? 16.159 -0.291 -11.855 1.00 97.75 283 ARG A C 1
ATOM 2167 O O . ARG A 1 283 ? 16.011 -0.339 -13.076 1.00 97.75 283 ARG A O 1
ATOM 2174 N N . TYR A 1 284 ? 15.313 -0.862 -11.006 1.00 98.38 284 TYR A N 1
ATOM 2175 C CA . TYR A 1 284 ? 14.016 -1.395 -11.412 1.00 98.38 284 TYR A CA 1
ATOM 2176 C C . TYR A 1 284 ? 13.109 -0.220 -11.796 1.00 98.38 284 TYR A C 1
ATOM 2178 O O . TYR A 1 284 ? 12.708 0.557 -10.922 1.00 98.38 284 TYR A O 1
ATOM 2186 N N . CYS A 1 285 ? 12.819 -0.068 -13.093 1.00 98.12 285 CYS A N 1
ATOM 2187 C CA . CYS A 1 285 ? 11.841 0.918 -13.540 1.00 98.12 285 CYS A CA 1
ATOM 2188 C C . CYS A 1 285 ? 10.427 0.449 -13.195 1.00 98.12 285 CYS A C 1
ATOM 2190 O O . CYS A 1 285 ? 10.161 -0.746 -13.047 1.00 98.12 285 CYS A O 1
ATOM 2192 N N . THR A 1 286 ? 9.504 1.399 -13.175 1.00 97.38 286 THR A N 1
ATOM 2193 C CA . THR A 1 286 ? 8.078 1.162 -12.991 1.00 97.38 286 THR A CA 1
ATOM 2194 C C . THR A 1 286 ? 7.263 1.873 -14.062 1.00 97.38 286 THR A C 1
ATOM 2196 O O . THR A 1 286 ? 7.684 2.871 -14.645 1.00 97.38 286 THR A O 1
ATOM 2199 N N . THR A 1 287 ? 6.076 1.360 -14.351 1.00 93.62 287 THR A N 1
ATOM 2200 C CA . THR A 1 287 ? 5.135 1.941 -15.305 1.00 93.62 287 THR A CA 1
ATOM 2201 C C . THR A 1 287 ? 3.714 1.906 -14.748 1.00 93.62 287 THR A C 1
ATOM 2203 O O . THR A 1 287 ? 3.404 1.129 -13.847 1.00 93.62 287 THR A O 1
ATOM 2206 N N . ASN A 1 288 ? 2.864 2.780 -15.287 1.00 80.75 288 ASN A N 1
ATOM 2207 C CA . ASN A 1 288 ? 1.413 2.765 -15.077 1.00 80.75 288 ASN A CA 1
ATOM 2208 C C . ASN A 1 288 ? 0.677 2.098 -16.248 1.00 80.75 288 ASN A C 1
ATOM 2210 O O . ASN A 1 288 ? -0.548 2.007 -16.228 1.00 80.75 288 ASN A O 1
ATOM 2214 N N . ALA A 1 289 ? 1.396 1.694 -17.303 1.00 62.25 289 ALA A N 1
ATOM 2215 C CA . ALA A 1 289 ? 0.782 0.984 -18.412 1.00 62.25 289 ALA A CA 1
ATOM 2216 C C . ALA A 1 289 ? 0.272 -0.365 -17.888 1.00 62.25 289 ALA A C 1
ATOM 2218 O O . ALA A 1 289 ? 1.085 -1.129 -17.365 1.00 62.25 289 ALA A O 1
ATOM 2219 N N . PRO A 1 290 ? -1.032 -0.672 -18.011 1.00 54.00 290 PRO A N 1
ATOM 2220 C CA . PRO A 1 290 ? -1.551 -1.946 -17.553 1.00 54.00 290 PRO A CA 1
ATOM 2221 C C . PRO A 1 290 ? -0.830 -3.050 -18.323 1.00 54.00 290 PRO A C 1
ATOM 2223 O O . PRO A 1 290 ? -0.949 -3.137 -19.552 1.00 54.00 290 PRO A O 1
ATOM 2226 N N . THR A 1 291 ? -0.081 -3.909 -17.626 1.00 53.84 291 THR A N 1
ATOM 2227 C CA . THR A 1 291 ? 0.172 -5.229 -18.195 1.00 53.84 291 THR A CA 1
ATOM 2228 C C . THR A 1 291 ? -1.199 -5.840 -18.437 1.00 53.84 291 THR A C 1
ATOM 2230 O O . THR A 1 291 ? -2.073 -5.765 -17.575 1.00 53.84 291 THR A O 1
ATOM 2233 N N . ALA A 1 292 ? -1.453 -6.325 -19.655 1.00 44.84 292 ALA A N 1
ATOM 2234 C CA . ALA A 1 292 ? -2.737 -6.918 -19.989 1.00 44.84 292 ALA A CA 1
ATOM 2235 C C . ALA A 1 292 ? -2.993 -8.056 -18.994 1.00 44.84 292 ALA A C 1
ATOM 2237 O O . ALA A 1 292 ? -2.441 -9.147 -19.146 1.00 44.84 292 ALA A O 1
ATOM 2238 N N . LYS A 1 293 ? -3.794 -7.788 -17.953 1.00 46.94 293 LYS A N 1
ATOM 2239 C CA . LYS A 1 293 ? -4.375 -8.808 -17.096 1.00 46.94 293 LYS A CA 1
ATOM 2240 C C . LYS A 1 293 ? -5.277 -9.590 -18.032 1.00 46.94 293 LYS A C 1
ATOM 2242 O O . LYS A 1 293 ? -6.431 -9.230 -18.244 1.00 46.94 293 LYS A O 1
ATOM 2247 N N . VAL A 1 294 ? -4.733 -10.617 -18.678 1.00 36.88 294 VAL A N 1
ATOM 2248 C CA . VAL A 1 294 ? -5.569 -11.630 -19.301 1.00 36.88 294 VAL A CA 1
ATOM 2249 C C . VAL A 1 294 ? -6.174 -12.366 -18.121 1.00 36.88 294 VAL A C 1
ATOM 2251 O O . VAL A 1 294 ? -5.630 -13.360 -17.644 1.00 36.88 294 VAL A O 1
ATOM 2254 N N . SER A 1 295 ? -7.285 -11.837 -17.616 1.00 38.94 295 SER A N 1
ATOM 2255 C CA . SER A 1 295 ? -8.215 -12.603 -16.816 1.00 38.94 295 SER A CA 1
ATOM 2256 C C . SER A 1 295 ? -8.766 -13.687 -17.738 1.00 38.94 295 SER A C 1
ATOM 2258 O O . SER A 1 295 ? -9.861 -13.601 -18.286 1.00 38.94 295 SER A O 1
ATOM 2260 N N . LYS A 1 296 ? -8.008 -14.775 -17.901 1.00 37.03 296 LYS A N 1
ATOM 2261 C CA . LYS A 1 296 ? -8.660 -16.071 -18.041 1.00 37.03 296 LYS A CA 1
ATOM 2262 C C . LYS A 1 296 ? -9.284 -16.340 -16.680 1.00 37.03 296 LYS A C 1
ATOM 2264 O O . LYS A 1 296 ? -8.727 -17.062 -15.862 1.00 37.03 296 LYS A O 1
ATOM 2269 N N . GLY A 1 297 ? -10.405 -15.666 -16.422 1.00 39.06 297 GLY A N 1
ATOM 2270 C CA . GLY A 1 297 ? -11.332 -16.112 -15.407 1.00 39.06 297 GLY A CA 1
ATOM 2271 C C . GLY A 1 297 ? -11.612 -17.567 -15.730 1.00 39.06 297 GLY A C 1
ATOM 2272 O O . GLY A 1 297 ? -11.879 -17.906 -16.886 1.00 39.06 297 GLY A O 1
ATOM 2273 N N . PHE A 1 298 ? -11.452 -18.438 -14.741 1.00 43.84 298 PHE A N 1
ATOM 2274 C CA . PHE A 1 298 ? -11.937 -19.796 -14.876 1.00 43.84 298 PHE A CA 1
ATOM 2275 C C . PHE A 1 298 ? -13.420 -19.682 -15.221 1.00 43.84 298 PHE A C 1
ATOM 2277 O O . PHE A 1 298 ? -14.216 -19.159 -14.444 1.00 43.84 298 PHE A O 1
ATOM 2284 N N . THR A 1 299 ? -13.767 -20.101 -16.436 1.00 39.12 299 THR A N 1
ATOM 2285 C CA . THR A 1 299 ? -15.118 -20.011 -17.002 1.00 39.12 299 THR A CA 1
ATOM 2286 C C . THR A 1 299 ? -16.126 -20.860 -16.238 1.00 39.12 299 THR A C 1
ATOM 2288 O O . THR A 1 299 ? -17.327 -20.772 -16.475 1.00 39.12 299 THR A O 1
ATOM 2291 N N . SER A 1 300 ? -15.648 -21.672 -15.297 1.00 42.44 300 SER A N 1
ATOM 2292 C CA . SER A 1 300 ? -16.462 -22.378 -14.331 1.00 42.44 300 SER A CA 1
ATOM 2293 C C . SER A 1 300 ? -15.639 -22.778 -13.104 1.00 42.44 300 SER A C 1
ATOM 2295 O O . SER A 1 300 ? -14.431 -23.012 -13.184 1.00 42.44 300 SER A O 1
ATOM 2297 N N . ILE A 1 301 ? -16.331 -22.967 -11.979 1.00 48.41 301 ILE A N 1
ATOM 2298 C CA . ILE A 1 301 ? -15.816 -23.639 -10.773 1.00 48.41 301 ILE A CA 1
ATOM 2299 C C . ILE A 1 301 ? -15.185 -25.008 -11.116 1.00 48.41 301 ILE A C 1
ATOM 2301 O O . ILE A 1 301 ? -14.242 -25.438 -10.454 1.00 48.41 301 ILE A O 1
ATOM 2305 N N . SER A 1 302 ? -15.639 -25.668 -12.190 1.00 45.38 302 SER A N 1
ATOM 2306 C CA . SER A 1 302 ? -15.111 -26.960 -12.637 1.00 45.38 302 SER A CA 1
ATOM 2307 C C . SER A 1 302 ? -13.663 -26.883 -13.123 1.00 45.38 302 SER A C 1
ATOM 2309 O O . SER A 1 302 ? -12.916 -27.832 -12.899 1.00 45.38 302 SER A O 1
ATOM 2311 N N . ASP A 1 303 ? -13.247 -25.791 -13.767 1.00 43.88 303 ASP A N 1
ATOM 2312 C CA . ASP A 1 303 ? -11.890 -25.670 -14.322 1.00 43.88 303 ASP A CA 1
ATOM 2313 C C . ASP A 1 303 ? -10.851 -25.410 -13.219 1.00 43.88 303 ASP A C 1
ATOM 2315 O O . ASP A 1 303 ? -9.733 -25.928 -13.269 1.00 43.88 303 ASP A O 1
ATOM 2319 N N . TYR A 1 304 ? -11.253 -24.673 -12.177 1.00 45.94 304 TYR A N 1
ATOM 2320 C CA . TYR A 1 304 ? -10.460 -24.451 -10.966 1.00 45.94 304 TYR A CA 1
ATOM 2321 C C . TYR A 1 304 ? -10.276 -25.752 -10.167 1.00 45.94 304 TYR A C 1
ATOM 2323 O O . TYR A 1 304 ? -9.157 -26.106 -9.793 1.00 45.94 304 TYR A O 1
ATOM 2331 N N . ILE A 1 305 ? -11.361 -26.515 -9.982 1.00 56.16 305 ILE A N 1
ATOM 2332 C CA . ILE A 1 305 ? -11.337 -27.807 -9.280 1.00 56.16 305 ILE A CA 1
ATOM 2333 C C . ILE A 1 305 ? -10.462 -28.827 -10.027 1.00 56.16 305 ILE A C 1
ATOM 2335 O O . ILE A 1 305 ? -9.688 -29.546 -9.397 1.00 56.16 305 ILE A O 1
ATOM 2339 N N . LYS A 1 306 ? -10.517 -28.862 -11.364 1.00 48.97 306 LYS A N 1
ATOM 2340 C CA . LYS A 1 306 ? -9.712 -29.789 -12.177 1.00 48.97 306 LYS A CA 1
ATOM 2341 C C . LYS A 1 306 ? -8.205 -29.564 -12.007 1.00 48.97 306 LYS A C 1
ATOM 2343 O O . LYS A 1 306 ? -7.463 -30.524 -11.827 1.00 48.97 306 LYS A O 1
ATOM 2348 N N . ASN A 1 307 ? -7.773 -28.301 -11.983 1.00 47.00 307 ASN A N 1
ATOM 2349 C CA . ASN A 1 307 ? -6.366 -27.938 -11.777 1.00 47.00 307 ASN A CA 1
ATOM 2350 C C . ASN A 1 307 ? -5.873 -28.298 -10.361 1.00 47.00 307 ASN A C 1
ATOM 2352 O O . ASN A 1 307 ? -4.732 -28.718 -10.185 1.00 47.00 307 ASN A O 1
ATOM 2356 N N . LEU A 1 308 ? -6.746 -28.171 -9.354 1.00 51.00 308 LEU A N 1
ATOM 2357 C CA . LEU A 1 308 ? -6.455 -28.580 -7.976 1.00 51.00 308 LEU A CA 1
ATOM 2358 C C . LEU A 1 308 ? -6.300 -30.101 -7.834 1.00 51.00 308 LEU A C 1
ATOM 2360 O O . LEU A 1 308 ? -5.389 -30.552 -7.142 1.00 51.00 308 LEU A O 1
ATOM 2364 N N . PHE A 1 309 ? -7.142 -30.893 -8.505 1.00 50.00 309 PHE A N 1
ATOM 2365 C CA . PHE A 1 309 ? -7.045 -32.357 -8.472 1.00 50.00 309 PHE A CA 1
ATOM 2366 C C . PHE A 1 309 ? -5.798 -32.891 -9.183 1.00 50.00 309 PHE A C 1
ATOM 2368 O O . PHE A 1 309 ? -5.179 -33.827 -8.683 1.00 50.00 309 PHE A O 1
ATOM 2375 N N . GLU A 1 310 ? -5.381 -32.285 -10.297 1.00 53.81 310 GLU A N 1
ATOM 2376 C CA . GLU A 1 310 ? -4.154 -32.693 -11.001 1.00 53.81 310 GLU A CA 1
ATOM 2377 C C . GLU A 1 310 ? -2.886 -32.459 -10.160 1.00 53.81 310 GLU A C 1
ATOM 2379 O O . GLU A 1 310 ? -1.946 -33.243 -10.249 1.00 53.81 310 GLU A O 1
ATOM 2384 N N . LYS A 1 311 ? -2.881 -31.443 -9.284 1.00 46.38 311 LYS A N 1
ATOM 2385 C CA . LYS A 1 311 ? -1.760 -31.141 -8.373 1.00 46.38 311 LYS A CA 1
ATOM 2386 C C . LYS A 1 311 ? -1.704 -32.004 -7.110 1.00 46.38 311 LYS A C 1
ATOM 2388 O O . LYS A 1 311 ? -0.667 -32.041 -6.462 1.00 46.38 311 LYS A O 1
ATOM 2393 N N . LEU A 1 312 ? -2.801 -32.659 -6.728 1.00 46.94 312 LEU A N 1
ATOM 2394 C CA . LEU A 1 312 ? -2.855 -33.527 -5.542 1.00 46.94 312 LEU A CA 1
ATOM 2395 C C . LEU A 1 312 ? -2.486 -34.988 -5.851 1.00 46.94 312 LEU A C 1
ATOM 2397 O O . LEU A 1 312 ? -2.378 -35.793 -4.929 1.00 46.94 312 LEU A O 1
ATOM 2401 N N . ILE A 1 313 ? -2.315 -35.331 -7.132 1.00 52.50 313 ILE A N 1
ATOM 2402 C CA . ILE A 1 313 ? -2.033 -36.698 -7.606 1.00 52.50 313 ILE A CA 1
ATOM 2403 C C . ILE A 1 313 ? -0.641 -36.794 -8.283 1.00 52.50 313 ILE A C 1
ATOM 2405 O O . ILE A 1 313 ? -0.232 -37.880 -8.691 1.00 52.50 313 ILE A O 1
ATOM 2409 N N . SER A 1 314 ? 0.122 -35.694 -8.359 1.00 43.66 314 SER A N 1
ATOM 2410 C CA . SER A 1 314 ? 1.527 -35.658 -8.815 1.00 43.66 314 SER A CA 1
ATOM 2411 C C . SER A 1 314 ? 2.496 -35.482 -7.654 1.00 43.66 314 SER A C 1
ATOM 2413 O O . SER A 1 314 ? 3.533 -36.176 -7.638 1.00 43.66 314 SER A O 1
#